Protein AF-0000000066110327 (afdb_homodimer)

pLDDT: mean 83.0, std 15.19, range [38.59, 97.94]

Structure (mmCIF, N/CA/C/O backbone):
data_AF-0000000066110327-model_v1
#
loop_
_entity.id
_entity.type
_entity.pdbx_description
1 polymer 'Ribosome-binding factor A'
#
loop_
_atom_site.group_PDB
_atom_site.id
_atom_site.type_symbol
_atom_site.label_atom_id
_atom_site.label_alt_id
_atom_site.label_comp_id
_atom_site.label_asym_id
_atom_site.label_entity_id
_atom_site.label_seq_id
_atom_site.pdbx_PDB_ins_code
_atom_site.Cartn_x
_atom_site.Cartn_y
_atom_site.Cartn_z
_atom_site.occupancy
_atom_site.B_iso_or_equiv
_atom_site.auth_seq_id
_atom_site.auth_comp_id
_atom_site.auth_asym_id
_atom_site.auth_atom_id
_atom_site.pdbx_PDB_model_num
ATOM 1 N N . MET A 1 1 ? 12.547 8.375 -13.281 1 38.59 1 MET A N 1
ATOM 2 C CA . MET A 1 1 ? 11.352 9.109 -13.68 1 38.59 1 MET A CA 1
ATOM 3 C C . MET A 1 1 ? 10.094 8.445 -13.133 1 38.59 1 MET A C 1
ATOM 5 O O . MET A 1 1 ? 9.141 9.125 -12.75 1 38.59 1 MET A O 1
ATOM 9 N N . GLY A 1 2 ? 10.023 7.047 -13.109 1 44.56 2 GLY A N 1
ATOM 10 C CA . GLY A 1 2 ? 8.891 6.203 -12.773 1 44.56 2 GLY A CA 1
ATOM 11 C C . GLY A 1 2 ? 8.531 6.25 -11.305 1 44.56 2 GLY A C 1
ATOM 12 O O . GLY A 1 2 ? 7.352 6.25 -10.945 1 44.56 2 GLY A O 1
ATOM 13 N N . ASN A 1 3 ? 9.547 6.301 -10.398 1 48.47 3 ASN A N 1
ATOM 14 C CA . ASN A 1 3 ? 9.422 6.309 -8.945 1 48.47 3 ASN A CA 1
ATOM 15 C C . ASN A 1 3 ? 8.805 7.609 -8.445 1 48.47 3 ASN A C 1
ATOM 17 O O . ASN A 1 3 ? 8.07 7.613 -7.453 1 48.47 3 ASN A O 1
ATOM 21 N N . SER A 1 4 ? 9.023 8.625 -9.25 1 57.75 4 SER A N 1
ATOM 22 C CA . SER A 1 4 ? 8.562 9.953 -8.844 1 57.75 4 SER A CA 1
ATOM 23 C C . SER A 1 4 ? 7.047 10.062 -8.945 1 57.75 4 SER A C 1
ATOM 25 O O . SER A 1 4 ? 6.406 10.648 -8.07 1 57.75 4 SER A O 1
ATOM 27 N N . PHE A 1 5 ? 6.562 9.312 -9.922 1 60.16 5 PHE A N 1
ATOM 28 C CA . PHE A 1 5 ? 5.121 9.391 -10.148 1 60.16 5 PHE A CA 1
ATOM 29 C C . PHE A 1 5 ? 4.363 8.695 -9.023 1 60.16 5 PHE A C 1
ATOM 31 O O . PHE A 1 5 ? 3.344 9.195 -8.547 1 60.16 5 PHE A O 1
ATOM 38 N N . ARG A 1 6 ? 4.926 7.625 -8.578 1 64.44 6 ARG A N 1
ATOM 39 C CA . ARG A 1 6 ? 4.312 6.906 -7.461 1 64.44 6 ARG A CA 1
ATOM 40 C C . ARG A 1 6 ? 4.355 7.738 -6.184 1 64.44 6 ARG A C 1
ATOM 42 O O . ARG A 1 6 ? 3.369 7.801 -5.445 1 64.44 6 ARG A O 1
ATOM 49 N N . SER A 1 7 ? 5.535 8.359 -6.098 1 74 7 SER A N 1
ATOM 50 C CA . SER A 1 7 ? 5.699 9.172 -4.895 1 74 7 SER A CA 1
ATOM 51 C C . SER A 1 7 ? 4.715 10.336 -4.875 1 74 7 SER A C 1
ATOM 53 O O . SER A 1 7 ? 4.16 10.664 -3.824 1 74 7 SER A O 1
ATOM 55 N N . ASP A 1 8 ? 4.461 10.812 -6.082 1 79.81 8 ASP A N 1
ATOM 56 C CA . ASP A 1 8 ? 3.557 11.953 -6.164 1 79.81 8 ASP A CA 1
ATOM 57 C C . ASP A 1 8 ? 2.119 11.539 -5.863 1 79.81 8 ASP A C 1
ATOM 59 O O . ASP A 1 8 ? 1.386 12.258 -5.188 1 79.81 8 ASP A O 1
ATOM 63 N N . ARG A 1 9 ? 1.792 10.43 -6.363 1 78.88 9 ARG A N 1
ATOM 64 C CA . ARG A 1 9 ? 0.437 9.945 -6.117 1 78.88 9 ARG A CA 1
ATOM 65 C C . ARG A 1 9 ? 0.224 9.641 -4.641 1 78.88 9 ARG A C 1
ATOM 67 O O . ARG A 1 9 ? -0.819 9.977 -4.074 1 78.88 9 ARG A O 1
ATOM 74 N N . VAL A 1 10 ? 1.158 9.039 -4.047 1 81.94 10 VAL A N 1
ATOM 75 C CA . VAL A 1 10 ? 1.074 8.711 -2.625 1 81.94 10 VAL A CA 1
ATOM 76 C C . VAL A 1 10 ? 1.012 10 -1.802 1 81.94 10 VAL A C 1
ATOM 78 O O . VAL A 1 10 ? 0.234 10.094 -0.849 1 81.94 10 VAL A O 1
ATOM 81 N N . ALA A 1 11 ? 1.819 10.969 -2.258 1 88.88 11 ALA A N 1
ATOM 82 C CA . ALA A 1 11 ? 1.831 12.25 -1.56 1 88.88 11 ALA A CA 1
ATOM 83 C C . ALA A 1 11 ? 0.456 12.914 -1.603 1 88.88 11 ALA A C 1
ATOM 85 O O . ALA A 1 11 ? -0.006 13.461 -0.6 1 88.88 11 ALA A O 1
ATOM 86 N N . VAL A 1 12 ? -0.183 12.914 -2.73 1 88.38 12 VAL A N 1
ATOM 87 C CA . VAL A 1 12 ? -1.508 13.508 -2.891 1 88.38 12 VAL A CA 1
ATOM 88 C C . VAL A 1 12 ? -2.508 12.789 -1.985 1 88.38 12 VAL A C 1
ATOM 90 O O . VAL A 1 12 ? -3.312 13.43 -1.309 1 88.38 12 VAL A O 1
ATOM 93 N N . GLU A 1 13 ? -2.4 11.438 -1.942 1 86 13 GLU A N 1
ATOM 94 C CA . GLU A 1 13 ? -3.291 10.664 -1.085 1 86 13 GLU A CA 1
ATOM 95 C C . GLU A 1 13 ? -3.047 10.969 0.389 1 86 13 GLU A C 1
ATOM 97 O O . GLU A 1 13 ? -3.996 11.148 1.156 1 86 13 GLU A O 1
ATOM 102 N N . ILE A 1 14 ? -1.766 11.062 0.753 1 90.88 14 ILE A N 1
ATOM 103 C CA . ILE A 1 14 ? -1.415 11.367 2.135 1 90.88 14 ILE A CA 1
ATOM 104 C C . ILE A 1 14 ? -1.941 12.758 2.502 1 90.88 14 ILE A C 1
ATOM 106 O O . ILE A 1 14 ? -2.49 12.953 3.59 1 90.88 14 ILE A O 1
ATOM 110 N N . GLN A 1 15 ? -1.753 13.688 1.563 1 95.19 15 GLN A N 1
ATOM 111 C CA . GLN A 1 15 ? -2.244 15.039 1.812 1 95.19 15 GLN A CA 1
ATOM 112 C C . GLN A 1 15 ? -3.756 15.039 2.023 1 95.19 15 GLN A C 1
ATOM 114 O O . GLN A 1 15 ? -4.258 15.688 2.945 1 95.19 15 GLN A O 1
ATOM 119 N N . ARG A 1 16 ? -4.414 14.344 1.247 1 93.88 16 ARG A N 1
ATOM 120 C CA . ARG A 1 16 ? -5.867 14.258 1.373 1 93.88 16 ARG A CA 1
ATOM 121 C C . ARG A 1 16 ? -6.262 13.688 2.732 1 93.88 16 ARG A C 1
ATOM 123 O O . ARG A 1 16 ? -7.102 14.266 3.43 1 93.88 16 ARG A O 1
ATOM 130 N N . GLU A 1 17 ? -5.656 12.578 3.074 1 93.12 17 GLU A N 1
ATOM 131 C CA . GLU A 1 17 ? -5.992 11.914 4.332 1 93.12 17 GLU A CA 1
ATOM 132 C C . GLU A 1 17 ? -5.594 12.773 5.531 1 93.12 17 GLU A C 1
ATOM 134 O O . GLU A 1 17 ? -6.332 12.852 6.516 1 93.12 17 GLU A O 1
ATOM 139 N N . ILE A 1 18 ? -4.43 13.438 5.473 1 96.75 18 ILE A N 1
ATOM 140 C CA . ILE A 1 18 ? -3.984 14.297 6.562 1 96.75 18 ILE A CA 1
ATOM 141 C C . ILE A 1 18 ? -4.977 15.445 6.75 1 96.75 18 ILE A C 1
ATOM 143 O O . ILE A 1 18 ? -5.309 15.805 7.879 1 96.75 18 ILE A O 1
ATOM 147 N N . ASN A 1 19 ? -5.402 16.047 5.637 1 96.69 19 ASN A N 1
ATOM 148 C CA . ASN A 1 19 ? -6.402 17.094 5.723 1 96.69 19 ASN A CA 1
ATOM 149 C C . ASN A 1 19 ? -7.672 16.625 6.422 1 96.69 19 ASN A C 1
ATOM 151 O O . ASN A 1 19 ? -8.219 17.312 7.273 1 96.69 19 ASN A O 1
ATOM 155 N N . ASP A 1 20 ? -8.094 15.547 6.055 1 96.56 20 ASP A N 1
ATOM 156 C CA . ASP A 1 20 ? -9.297 14.969 6.648 1 96.56 20 ASP A CA 1
ATOM 157 C C . ASP A 1 20 ? -9.102 14.703 8.141 1 96.56 20 ASP A C 1
ATOM 159 O O . ASP A 1 20 ? -9.961 15.031 8.953 1 96.56 20 ASP A O 1
ATOM 163 N N . ILE A 1 21 ? -7.988 14.109 8.523 1 96.38 21 ILE A N 1
ATOM 164 C CA . ILE A 1 21 ? -7.676 13.805 9.914 1 96.38 21 ILE A CA 1
ATOM 165 C C . ILE A 1 21 ? -7.605 15.094 10.719 1 96.38 21 ILE A C 1
ATOM 167 O O . ILE A 1 21 ? -8.172 15.18 11.812 1 96.38 21 ILE A O 1
ATOM 171 N N . LEU A 1 22 ? -6.938 16.078 10.188 1 96.75 22 LEU A N 1
ATOM 172 C CA . LEU A 1 22 ? -6.801 17.375 10.859 1 96.75 22 LEU A CA 1
ATOM 173 C C . LEU A 1 22 ? -8.172 17.969 11.172 1 96.75 22 LEU A C 1
ATOM 175 O O . LEU A 1 22 ? -8.391 18.484 12.273 1 96.75 22 LEU A O 1
ATOM 179 N N . ARG A 1 23 ? -9.055 17.844 10.305 1 94.44 23 ARG A N 1
ATOM 180 C CA . ARG A 1 23 ? -10.352 18.484 10.422 1 94.44 23 ARG A CA 1
ATOM 181 C C . ARG A 1 23 ? -11.297 17.672 11.305 1 94.44 23 ARG A C 1
ATOM 183 O O . ARG A 1 23 ? -12.062 18.25 12.086 1 94.44 23 ARG A O 1
ATOM 190 N N . ASN A 1 24 ? -11.117 16.391 11.234 1 95.06 24 ASN A N 1
ATOM 191 C CA . ASN A 1 24 ? -12.195 15.594 11.797 1 95.06 24 ASN A CA 1
ATOM 192 C C . ASN A 1 24 ? -11.727 14.789 13.008 1 95.06 24 ASN A C 1
ATOM 194 O O . ASN A 1 24 ? -12.539 14.305 13.789 1 95.06 24 ASN A O 1
ATOM 198 N N . LYS A 1 25 ? -10.492 14.602 13.125 1 94.81 25 LYS A N 1
ATOM 199 C CA . LYS A 1 25 ? -10.016 13.719 14.188 1 94.81 25 LYS A CA 1
ATOM 200 C C . LYS A 1 25 ? -9.227 14.492 15.234 1 94.81 25 LYS A C 1
ATOM 202 O O . LYS A 1 25 ? -9.211 14.133 16.406 1 94.81 25 LYS A O 1
ATOM 207 N N . VAL A 1 26 ? -8.516 15.516 14.773 1 94.69 26 VAL A N 1
ATOM 208 C CA . VAL A 1 26 ? -7.73 16.297 15.719 1 94.69 26 VAL A CA 1
ATOM 209 C C . VAL A 1 26 ? -8.641 17.266 16.484 1 94.69 26 VAL A C 1
ATOM 211 O O . VAL A 1 26 ? -9.367 18.047 15.867 1 94.69 26 VAL A O 1
ATOM 214 N N . ARG A 1 27 ? -8.594 17.203 17.734 1 91.75 27 ARG A N 1
ATOM 215 C CA . ARG A 1 27 ? -9.461 18.047 18.562 1 91.75 27 ARG A CA 1
ATOM 216 C C . ARG A 1 27 ? -8.672 19.188 19.203 1 91.75 27 ARG A C 1
ATOM 218 O O . ARG A 1 27 ? -9.25 20.016 19.906 1 91.75 27 ARG A O 1
ATOM 225 N N . ASP A 1 28 ? -7.5 19.344 19.062 1 93.81 28 ASP A N 1
ATOM 226 C CA . ASP A 1 28 ? -6.668 20.406 19.609 1 93.81 28 ASP A CA 1
ATOM 227 C C . ASP A 1 28 ? -7.008 21.75 18.984 1 93.81 28 ASP A C 1
ATOM 229 O O . ASP A 1 28 ? -6.863 21.922 17.781 1 93.81 28 ASP A O 1
ATOM 233 N N . PRO A 1 29 ? -7.477 22.719 19.766 1 91.56 29 PRO A N 1
ATOM 234 C CA . PRO A 1 29 ? -7.848 24.031 19.234 1 91.56 29 PRO A CA 1
ATOM 235 C C . PRO A 1 29 ? -6.672 24.75 18.578 1 91.56 29 PRO A C 1
ATOM 237 O O . PRO A 1 29 ? -6.871 25.641 17.75 1 91.56 29 PRO A O 1
ATOM 240 N N . ARG A 1 30 ? -5.426 24.484 18.953 1 89.94 30 ARG A N 1
ATOM 241 C CA . ARG A 1 30 ? -4.238 25.156 18.438 1 89.94 30 ARG A CA 1
ATOM 242 C C . ARG A 1 30 ? -3.996 24.797 16.984 1 89.94 30 ARG A C 1
ATOM 244 O O . ARG A 1 30 ? -3.205 25.453 16.297 1 89.94 30 ARG A O 1
ATOM 251 N N . VAL A 1 31 ? -4.758 23.781 16.484 1 91.94 31 VAL A N 1
ATOM 252 C CA . VAL A 1 31 ? -4.523 23.375 15.109 1 91.94 31 VAL A CA 1
ATOM 253 C C . VAL A 1 31 ? -5.727 23.75 14.25 1 91.94 31 VAL A C 1
ATOM 255 O O . VAL A 1 31 ? -5.793 23.406 13.07 1 91.94 31 VAL A O 1
ATOM 258 N N . GLN A 1 32 ? -6.617 24.453 14.805 1 87.56 32 GLN A N 1
ATOM 259 C CA . GLN A 1 32 ? -7.852 24.781 14.094 1 87.56 32 GLN A CA 1
ATOM 260 C C . GLN A 1 32 ? -7.57 25.656 12.883 1 87.56 32 GLN A C 1
ATOM 262 O O . GLN A 1 32 ? -8.289 25.594 11.883 1 87.56 32 GLN A O 1
ATOM 267 N N . ASP A 1 33 ? -6.59 26.422 12.961 1 88.75 33 ASP A N 1
ATOM 268 C CA . ASP A 1 33 ? -6.32 27.359 11.883 1 88.75 33 ASP A CA 1
ATOM 269 C C . ASP A 1 33 ? -5.156 26.891 11.016 1 88.75 33 ASP A C 1
ATOM 271 O O . ASP A 1 33 ? -4.562 27.688 10.281 1 88.75 33 ASP A O 1
ATOM 275 N N . VAL A 1 34 ? -4.844 25.672 11.188 1 94.81 34 VAL A N 1
ATOM 276 C CA . VAL A 1 34 ? -3.732 25.109 10.422 1 94.81 34 VAL A CA 1
ATOM 277 C C . VAL A 1 34 ? -4.223 24.672 9.047 1 94.81 34 VAL A C 1
ATOM 279 O O . VAL A 1 34 ? -5.277 24.047 8.922 1 94.81 34 VAL A O 1
ATOM 282 N N . ASN A 1 35 ? -3.531 25.094 7.984 1 94.81 35 ASN A N 1
ATOM 283 C CA . ASN A 1 35 ? -3.777 24.656 6.617 1 94.81 35 ASN A CA 1
ATOM 284 C C . ASN A 1 35 ? -2.602 23.844 6.07 1 94.81 35 ASN A C 1
ATOM 286 O O . ASN A 1 35 ? -1.456 24.297 6.125 1 94.81 35 ASN A O 1
ATOM 290 N N . ILE A 1 36 ? -2.91 22.641 5.539 1 96.62 36 ILE A N 1
ATOM 291 C CA . ILE A 1 36 ? -1.855 21.844 4.93 1 96.62 36 ILE A CA 1
ATOM 292 C C . ILE A 1 36 ? -1.604 22.312 3.502 1 96.62 36 ILE A C 1
ATOM 294 O O . ILE A 1 36 ? -2.525 22.359 2.682 1 96.62 36 ILE A O 1
ATOM 298 N N . THR A 1 37 ? -0.413 22.656 3.125 1 95.81 37 THR A N 1
ATOM 299 C CA . THR A 1 37 ? -0.113 23.281 1.841 1 95.81 37 THR A CA 1
ATOM 300 C C . THR A 1 37 ? 0.544 22.281 0.895 1 95.81 37 THR A C 1
ATOM 302 O O . THR A 1 37 ? 0.401 22.391 -0.325 1 95.81 37 THR A O 1
ATOM 305 N N . ASP A 1 38 ? 1.341 21.359 1.503 1 95.69 38 ASP A N 1
ATOM 306 C CA . ASP A 1 38 ? 2.076 20.406 0.668 1 95.69 38 ASP A CA 1
ATOM 307 C C . ASP A 1 38 ? 2.527 19.188 1.479 1 95.69 38 ASP A C 1
ATOM 309 O O . ASP A 1 38 ? 2.623 19.266 2.705 1 95.69 38 ASP A O 1
ATOM 313 N N . VAL A 1 39 ? 2.689 18.094 0.77 1 96.38 39 VAL A N 1
ATOM 314 C CA . VAL A 1 39 ? 3.324 16.906 1.347 1 96.38 39 VAL A CA 1
ATOM 315 C C . VAL A 1 39 ? 4.426 16.406 0.416 1 96.38 39 VAL A C 1
ATOM 317 O O . VAL A 1 39 ? 4.199 16.219 -0.783 1 96.38 39 VAL A O 1
ATOM 320 N N . GLN A 1 40 ? 5.574 16.234 1.024 1 94.75 40 GLN A N 1
ATOM 321 C CA . GLN A 1 40 ? 6.707 15.75 0.249 1 94.75 40 GLN A CA 1
ATOM 322 C C . GLN A 1 40 ? 7.23 14.43 0.817 1 94.75 40 GLN A C 1
ATOM 324 O O . GLN A 1 40 ? 7.457 14.32 2.023 1 94.75 40 GLN A O 1
ATOM 329 N N . LEU A 1 41 ? 7.477 13.516 -0.083 1 90.31 41 LEU A N 1
ATOM 330 C CA . LEU A 1 41 ? 7.961 12.195 0.326 1 90.31 41 LEU A CA 1
ATOM 331 C C . LEU A 1 41 ? 9.398 11.977 -0.137 1 90.31 41 LEU A C 1
ATOM 333 O O . LEU A 1 41 ? 9.789 12.469 -1.197 1 90.31 41 LEU A O 1
ATOM 337 N N . THR A 1 42 ? 10.125 11.25 0.767 1 87.06 42 THR A N 1
ATOM 338 C CA . THR A 1 42 ? 11.422 10.781 0.293 1 87.06 42 THR A CA 1
ATOM 339 C C . THR A 1 42 ? 11.25 9.781 -0.848 1 87.06 42 THR A C 1
ATOM 341 O O . THR A 1 42 ? 10.164 9.227 -1.038 1 87.06 42 THR A O 1
ATOM 344 N N . GLY A 1 43 ? 12.273 9.617 -1.63 1 77.19 43 GLY A N 1
ATOM 345 C CA . GLY A 1 43 ? 12.234 8.742 -2.791 1 77.19 43 GLY A CA 1
ATOM 346 C C . GLY A 1 43 ? 11.852 7.316 -2.447 1 77.19 43 GLY A C 1
ATOM 347 O O . GLY A 1 43 ? 11.234 6.621 -3.26 1 77.19 43 GLY A O 1
ATOM 348 N N . ASP A 1 44 ? 12.242 6.945 -1.285 1 70.88 44 ASP A N 1
ATOM 349 C CA . ASP A 1 44 ? 11.922 5.594 -0.835 1 70.88 44 ASP A CA 1
ATOM 350 C C . ASP A 1 44 ? 10.586 5.559 -0.103 1 70.88 44 ASP A C 1
ATOM 352 O O . ASP A 1 44 ? 10.188 4.52 0.431 1 70.88 44 ASP A O 1
ATOM 356 N N . LEU A 1 45 ? 9.867 6.688 0.028 1 79.81 45 LEU A N 1
ATOM 357 C CA . LEU A 1 45 ? 8.539 6.863 0.609 1 79.81 45 LEU A CA 1
ATOM 358 C C . LEU A 1 45 ? 8.57 6.641 2.117 1 79.81 45 LEU A C 1
ATOM 360 O O . LEU A 1 45 ? 7.527 6.457 2.746 1 79.81 45 LEU A O 1
ATOM 364 N N . SER A 1 46 ? 9.812 6.676 2.688 1 80.25 46 SER A N 1
ATOM 365 C CA . SER A 1 46 ? 9.953 6.332 4.098 1 80.25 46 SER A CA 1
ATOM 366 C C . SER A 1 46 ? 9.648 7.535 4.988 1 80.25 46 SER A C 1
ATOM 368 O O . SER A 1 46 ? 9.312 7.371 6.164 1 80.25 46 SER A O 1
ATOM 370 N N . GLN A 1 47 ? 9.781 8.688 4.484 1 89.56 47 GLN A N 1
ATOM 371 C CA . GLN A 1 47 ? 9.555 9.914 5.242 1 89.56 47 GLN A CA 1
ATOM 372 C C . GLN A 1 47 ? 8.664 10.883 4.469 1 89.56 47 GLN A C 1
ATOM 374 O O . GLN A 1 47 ? 8.797 11.016 3.25 1 89.56 47 GLN A O 1
ATOM 379 N N . ALA A 1 48 ? 7.754 11.469 5.215 1 94.12 48 ALA A N 1
ATOM 380 C CA . ALA A 1 48 ? 6.879 12.492 4.652 1 94.12 48 ALA A CA 1
ATOM 381 C C . ALA A 1 48 ? 6.992 13.797 5.441 1 94.12 48 ALA A C 1
ATOM 383 O O . ALA A 1 48 ? 6.848 13.805 6.668 1 94.12 48 ALA A O 1
ATOM 384 N N . THR A 1 49 ? 7.367 14.836 4.711 1 97.19 49 THR A N 1
ATOM 385 C CA . THR A 1 49 ? 7.273 16.172 5.281 1 97.19 49 THR A CA 1
ATOM 386 C C . THR A 1 49 ? 5.949 16.828 4.91 1 97.19 49 THR A C 1
ATOM 388 O O . THR A 1 49 ? 5.633 16.984 3.727 1 97.19 49 THR A O 1
ATOM 391 N N . VAL A 1 50 ? 5.234 17.172 5.949 1 97.94 50 VAL A N 1
ATOM 392 C CA . VAL A 1 50 ? 3.943 17.828 5.777 1 97.94 50 VAL A CA 1
ATOM 393 C C . VAL A 1 50 ? 4.082 19.328 6.035 1 97.94 50 VAL A C 1
ATOM 395 O O . VAL A 1 50 ? 4.277 19.75 7.18 1 97.94 50 VAL A O 1
ATOM 398 N N . TYR A 1 51 ? 3.924 20.078 4.945 1 97.44 51 TYR A N 1
ATOM 399 C CA . TYR A 1 51 ? 4.012 21.531 5.066 1 97.44 51 TYR A CA 1
ATOM 400 C C . TYR A 1 51 ? 2.654 22.141 5.398 1 97.44 51 TYR A C 1
ATOM 402 O O . TYR A 1 51 ? 1.633 21.734 4.844 1 97.44 51 TYR A O 1
ATOM 410 N N . TYR A 1 52 ? 2.768 23.062 6.367 1 96.94 52 TYR A N 1
ATOM 411 C CA . TYR A 1 52 ? 1.527 23.703 6.781 1 96.94 52 TYR A CA 1
ATOM 412 C C . TYR A 1 52 ? 1.71 25.219 6.895 1 96.94 52 TYR A C 1
ATOM 414 O O . TYR A 1 52 ? 2.838 25.703 6.984 1 96.94 52 TYR A O 1
ATOM 422 N N . SER A 1 53 ? 0.569 25.938 6.844 1 94.25 53 SER A N 1
ATOM 423 C CA . SER A 1 53 ? 0.519 27.375 7.09 1 94.25 53 SER A CA 1
ATOM 424 C C . SER A 1 53 ? -0.566 27.719 8.102 1 94.25 53 SER A C 1
ATOM 426 O O . SER A 1 53 ? -1.419 26.891 8.414 1 94.25 53 SER A O 1
ATOM 428 N N . LEU A 1 54 ? -0.343 28.938 8.68 1 90.75 54 LEU A N 1
ATOM 429 C CA . LEU A 1 54 ? -1.33 29.469 9.609 1 90.75 54 LEU A CA 1
ATOM 430 C C . LEU A 1 54 ? -1.895 30.781 9.117 1 90.75 54 LEU A C 1
ATOM 432 O O . LEU A 1 54 ? -1.211 31.531 8.406 1 90.75 54 LEU A O 1
ATOM 436 N N . LEU A 1 55 ? -3.156 30.938 9.477 1 81.88 55 LEU A N 1
ATOM 437 C CA . LEU A 1 55 ? -3.734 32.25 9.188 1 81.88 55 LEU A CA 1
ATOM 438 C C . LEU A 1 55 ? -3.047 33.344 10.008 1 81.88 55 LEU A C 1
ATOM 440 O O . LEU A 1 55 ? -2.801 34.438 9.5 1 81.88 55 LEU A O 1
ATOM 444 N N . SER A 1 56 ? -2.764 32.938 11.234 1 82.06 56 SER A N 1
ATOM 445 C CA . SER A 1 56 ? -2.119 33.875 12.164 1 82.06 56 SER A CA 1
ATOM 446 C C . SER A 1 56 ? -0.617 33.938 11.914 1 82.06 56 SER A C 1
ATOM 448 O O . SER A 1 56 ? 0.022 32.938 11.625 1 82.06 56 SER A O 1
ATOM 450 N N . ASN A 1 57 ? -0.033 35.156 11.969 1 79.88 57 ASN A N 1
ATOM 451 C CA . ASN A 1 57 ? 1.407 35.344 11.82 1 79.88 57 ASN A CA 1
ATOM 452 C C . ASN A 1 57 ? 2.09 35.5 13.172 1 79.88 57 ASN A C 1
ATOM 454 O O . ASN A 1 57 ? 3.289 35.781 13.234 1 79.88 57 ASN A O 1
ATOM 458 N N . LEU A 1 58 ? 1.339 35.406 14.219 1 85.88 58 LEU A N 1
ATOM 459 C CA . LEU A 1 58 ? 1.928 35.531 15.547 1 85.88 58 LEU A CA 1
ATOM 460 C C . LEU A 1 58 ? 2.842 34.344 15.852 1 85.88 58 LEU A C 1
ATOM 462 O O . LEU A 1 58 ? 2.49 33.188 15.57 1 85.88 58 LEU A O 1
ATOM 466 N N . ALA A 1 59 ? 4 34.688 16.344 1 88.44 59 ALA A N 1
ATOM 467 C CA . ALA A 1 59 ? 4.977 33.656 16.703 1 88.44 59 ALA A CA 1
ATOM 468 C C . ALA A 1 59 ? 4.395 32.688 17.703 1 88.44 59 ALA A C 1
ATOM 470 O O . ALA A 1 59 ? 4.656 31.469 17.625 1 88.44 59 ALA A O 1
ATOM 471 N N . SER A 1 60 ? 3.65 33.219 18.625 1 91.81 60 SER A N 1
ATOM 472 C CA . SER A 1 60 ? 3.057 32.375 19.656 1 91.81 60 SER A CA 1
ATOM 473 C C . SER A 1 60 ? 2.111 31.328 19.047 1 91.81 60 SER A C 1
ATOM 475 O O . SER A 1 60 ? 2.105 30.172 19.453 1 91.81 60 SER A O 1
ATOM 477 N N . ASP A 1 61 ? 1.333 31.75 18.062 1 91 61 ASP A N 1
ATOM 478 C CA . ASP A 1 61 ? 0.4 30.859 17.406 1 91 61 ASP A CA 1
ATOM 479 C C . ASP A 1 61 ? 1.145 29.781 16.609 1 91 61 ASP A C 1
ATOM 481 O O . ASP A 1 61 ? 0.732 28.609 16.594 1 91 61 ASP A O 1
ATOM 485 N N . ASN A 1 62 ? 2.184 30.203 15.984 1 90.38 62 ASN A N 1
ATOM 486 C CA . ASN A 1 62 ? 3.006 29.266 15.242 1 90.38 62 ASN A CA 1
ATOM 487 C C . ASN A 1 62 ? 3.592 28.188 16.156 1 90.38 62 ASN A C 1
ATOM 489 O O . ASN A 1 62 ? 3.605 27.016 15.797 1 90.38 62 ASN A O 1
ATOM 493 N N . GLU A 1 63 ? 4.176 28.688 17.219 1 94.06 63 GLU A N 1
ATOM 494 C CA . GLU A 1 63 ? 4.762 27.734 18.156 1 94.06 63 GLU A CA 1
ATOM 495 C C . GLU A 1 63 ? 3.707 26.781 18.703 1 94.06 63 GLU A C 1
ATOM 497 O O . GLU A 1 63 ? 3.967 25.578 18.844 1 94.06 63 GLU A O 1
ATOM 502 N N . LYS A 1 64 ? 2.57 27.312 19.016 1 94.69 64 LYS A N 1
ATOM 503 C CA . LYS A 1 64 ? 1.486 26.469 19.531 1 94.69 64 LYS A CA 1
ATOM 504 C C . LYS A 1 64 ? 1.055 25.438 18.5 1 94.69 64 LYS A C 1
ATOM 506 O O . LYS A 1 64 ? 0.857 24.266 18.828 1 94.69 64 LYS A O 1
ATOM 511 N N . ALA A 1 65 ? 0.881 25.859 17.281 1 94.81 65 ALA A N 1
ATOM 512 C CA . ALA A 1 65 ? 0.483 24.953 16.203 1 94.81 65 ALA A CA 1
ATOM 513 C C . ALA A 1 65 ? 1.526 23.859 15.992 1 94.81 65 ALA A C 1
ATOM 515 O O . ALA A 1 65 ? 1.183 22.672 15.852 1 94.81 65 ALA A O 1
ATOM 516 N N . ALA A 1 66 ? 2.785 24.266 15.992 1 95.06 66 ALA A N 1
ATOM 517 C CA . ALA A 1 66 ? 3.877 23.312 15.82 1 95.06 66 ALA A CA 1
ATOM 518 C C . ALA A 1 66 ? 3.85 22.25 16.906 1 95.06 66 ALA A C 1
ATOM 520 O O . ALA A 1 66 ? 4 21.047 16.625 1 95.06 66 ALA A O 1
ATOM 521 N N . THR A 1 67 ? 3.729 22.734 18.125 1 95.75 67 THR A N 1
ATOM 522 C CA . THR A 1 67 ? 3.67 21.844 19.266 1 95.75 67 THR A CA 1
ATOM 523 C C . THR A 1 67 ? 2.479 20.891 19.156 1 95.75 67 THR A C 1
ATOM 525 O O . THR A 1 67 ? 2.611 19.688 19.375 1 95.75 67 THR A O 1
ATOM 528 N N . ALA A 1 68 ? 1.354 21.375 18.812 1 96.06 68 ALA A N 1
ATOM 529 C CA . ALA A 1 68 ? 0.138 20.562 18.688 1 96.06 68 ALA A CA 1
ATOM 530 C C . ALA A 1 68 ? 0.274 19.531 17.578 1 96.06 68 ALA A C 1
ATOM 532 O O . ALA A 1 68 ? -0.134 18.375 17.75 1 96.06 68 ALA A O 1
ATOM 533 N N . LEU A 1 69 ? 0.79 19.938 16.469 1 96.81 69 LEU A N 1
ATOM 534 C CA . LEU A 1 69 ? 0.976 19.031 15.352 1 96.81 69 LEU A CA 1
ATOM 535 C C . LEU A 1 69 ? 1.954 17.922 15.719 1 96.81 69 LEU A C 1
ATOM 537 O O . LEU A 1 69 ? 1.731 16.75 15.375 1 96.81 69 LEU A O 1
ATOM 541 N N . LYS A 1 70 ? 3.006 18.328 16.359 1 95.19 70 LYS A N 1
ATOM 542 C CA . LYS A 1 70 ? 3.977 17.328 16.812 1 95.19 70 LYS A CA 1
ATOM 543 C C . LYS A 1 70 ? 3.332 16.312 17.75 1 95.19 70 LYS A C 1
ATOM 545 O O . LYS A 1 70 ? 3.568 15.109 17.625 1 95.19 70 LYS A O 1
ATOM 550 N N . LYS A 1 71 ? 2.545 16.781 18.609 1 94.75 71 LYS A N 1
ATOM 551 C CA . LYS A 1 71 ? 1.862 15.906 19.562 1 94.75 71 LYS A CA 1
ATOM 552 C C . LYS A 1 71 ? 0.876 14.984 18.844 1 94.75 71 LYS A C 1
ATOM 554 O O . LYS A 1 71 ? 0.667 13.844 19.266 1 94.75 71 LYS A O 1
ATOM 559 N N . ALA A 1 72 ? 0.33 15.469 17.781 1 96.06 72 ALA A N 1
ATOM 560 C CA . ALA A 1 72 ? -0.707 14.734 17.062 1 96.06 72 ALA A CA 1
ATOM 561 C C . ALA A 1 72 ? -0.094 13.766 16.062 1 96.06 72 ALA A C 1
ATOM 563 O O . ALA A 1 72 ? -0.813 13.023 15.383 1 96.06 72 ALA A O 1
ATOM 564 N N . THR A 1 73 ? 1.179 13.75 15.875 1 94.88 73 THR A N 1
ATOM 565 C CA . THR A 1 73 ? 1.861 12.938 14.875 1 94.88 73 THR A CA 1
ATOM 566 C C . THR A 1 73 ? 1.435 11.477 14.984 1 94.88 73 THR A C 1
ATOM 568 O O . THR A 1 73 ? 1.184 10.82 13.969 1 94.88 73 THR A O 1
ATOM 571 N N . GLY A 1 74 ? 1.397 10.977 16.203 1 92.19 74 GLY A N 1
ATOM 572 C CA . GLY A 1 74 ? 0.965 9.602 16.422 1 92.19 74 GLY A CA 1
ATOM 573 C C . GLY A 1 74 ? -0.43 9.328 15.891 1 92.19 74 GLY A C 1
ATOM 574 O O . GLY A 1 74 ? -0.664 8.305 15.242 1 92.19 74 GLY A O 1
ATOM 575 N N . LEU A 1 75 ? -1.357 10.234 16.219 1 94.5 75 LEU A N 1
ATOM 576 C CA . LEU A 1 75 ? -2.725 10.109 15.719 1 94.5 75 LEU A CA 1
ATOM 577 C C . LEU A 1 75 ? -2.754 10.102 14.195 1 94.5 75 LEU A C 1
ATOM 579 O O . LEU A 1 75 ? -3.453 9.289 13.594 1 94.5 75 LEU A O 1
ATOM 583 N N . PHE A 1 76 ? -2.047 10.938 13.539 1 95.38 76 PHE A N 1
ATOM 584 C CA . PHE A 1 76 ? -1.973 10.984 12.086 1 95.38 76 PHE A CA 1
ATOM 585 C C . PHE A 1 76 ? -1.489 9.656 11.523 1 95.38 76 PHE A C 1
ATOM 587 O O . PHE A 1 76 ? -2.092 9.109 10.602 1 95.38 76 PHE A O 1
ATOM 594 N N . LYS A 1 77 ? -0.416 9.133 12.164 1 89.81 77 LYS A N 1
ATOM 595 C CA . LYS A 1 77 ? 0.156 7.875 11.703 1 89.81 77 LYS A CA 1
ATOM 596 C C . LYS A 1 77 ? -0.841 6.73 11.852 1 89.81 77 LYS A C 1
ATOM 598 O O . LYS A 1 77 ? -1.04 5.945 10.922 1 89.81 77 LYS A O 1
ATOM 603 N N . SER A 1 78 ? -1.42 6.715 12.984 1 88 78 SER A N 1
ATOM 604 C CA . SER A 1 78 ? -2.371 5.641 13.258 1 88 78 SER A CA 1
ATOM 605 C C . SER A 1 78 ? -3.568 5.711 12.312 1 88 78 SER A C 1
ATOM 607 O O . SER A 1 78 ? -3.996 4.691 11.766 1 88 78 SER A O 1
ATOM 609 N N . GLU A 1 79 ? -4.141 6.871 12.078 1 89.81 79 GLU A N 1
ATOM 610 C CA . GLU A 1 79 ? -5.281 7.059 11.188 1 89.81 79 GLU A CA 1
ATOM 611 C C . GLU A 1 79 ? -4.898 6.785 9.734 1 89.81 79 GLU A C 1
ATOM 613 O O . GLU A 1 79 ? -5.672 6.18 8.984 1 89.81 79 GLU A O 1
ATOM 618 N N . LEU A 1 80 ? -3.705 7.195 9.289 1 88.44 80 LEU A N 1
ATOM 619 C CA . LEU A 1 80 ? -3.227 6.926 7.941 1 88.44 80 LEU A CA 1
ATOM 620 C C . LEU A 1 80 ? -3.107 5.426 7.695 1 88.44 80 LEU A C 1
ATOM 622 O O . LEU A 1 80 ? -3.457 4.938 6.617 1 88.44 80 LEU A O 1
ATOM 626 N N . ALA A 1 81 ? -2.543 4.789 8.688 1 78.69 81 ALA A N 1
ATOM 627 C CA . ALA A 1 81 ? -2.363 3.344 8.578 1 78.69 81 ALA A CA 1
ATOM 628 C C . ALA A 1 81 ? -3.689 2.645 8.297 1 78.69 81 ALA A C 1
ATOM 630 O O . ALA A 1 81 ? -3.736 1.682 7.527 1 78.69 81 ALA A O 1
ATOM 631 N N . LYS A 1 82 ? -4.723 3.195 8.914 1 74.75 82 LYS A N 1
ATOM 632 C CA . LYS A 1 82 ? -6.047 2.607 8.742 1 74.75 82 LYS A CA 1
ATOM 633 C C . LYS A 1 82 ? -6.609 2.918 7.363 1 74.75 82 LYS A C 1
ATOM 635 O O . LYS A 1 82 ? -7.371 2.125 6.805 1 74.75 82 LYS A O 1
ATOM 640 N N . ARG A 1 83 ? -6.289 4.047 6.887 1 76.62 83 ARG A N 1
ATOM 641 C CA . ARG A 1 83 ? -6.957 4.578 5.703 1 76.62 83 ARG A CA 1
ATOM 642 C C . ARG A 1 83 ? -6.207 4.191 4.43 1 76.62 83 ARG A C 1
ATOM 644 O O . ARG A 1 83 ? -6.809 4.059 3.363 1 76.62 83 ARG A O 1
ATOM 651 N N . MET A 1 84 ? -4.891 4.25 4.512 1 68.5 84 MET A N 1
ATOM 652 C CA . MET A 1 84 ? -4.109 4.043 3.295 1 68.5 84 MET A CA 1
ATOM 653 C C . MET A 1 84 ? -3.793 2.566 3.094 1 68.5 84 MET A C 1
ATOM 655 O O . MET A 1 84 ? -3.465 1.861 4.051 1 68.5 84 MET A O 1
ATOM 659 N N . THR A 1 85 ? -4.238 1.982 2.1 1 54.97 85 THR A N 1
ATOM 660 C CA . THR A 1 85 ? -4.051 0.587 1.718 1 54.97 85 THR A CA 1
ATOM 661 C C . THR A 1 85 ? -2.568 0.224 1.713 1 54.97 85 THR A C 1
ATOM 663 O O . THR A 1 85 ? -1.775 0.841 0.999 1 54.97 85 THR A O 1
ATOM 666 N N . ILE A 1 86 ? -1.969 0.004 2.959 1 54 86 ILE A N 1
ATOM 667 C CA . ILE A 1 86 ? -0.629 -0.571 2.988 1 54 86 ILE A CA 1
ATOM 668 C C . ILE A 1 86 ? -0.664 -1.99 2.426 1 54 86 ILE A C 1
ATOM 670 O O . ILE A 1 86 ? -1.436 -2.832 2.895 1 54 86 ILE A O 1
ATOM 674 N N . PHE A 1 87 ? -0.256 -2.051 1.243 1 54.19 87 PHE A N 1
ATOM 675 C CA . PHE A 1 87 ? -0.223 -3.443 0.811 1 54.19 87 PHE A CA 1
ATOM 676 C C . PHE A 1 87 ? 0.985 -4.164 1.396 1 54.19 87 PHE A C 1
ATOM 678 O O . PHE A 1 87 ? 2.127 -3.76 1.167 1 54.19 87 PHE A O 1
ATOM 685 N N . LYS A 1 88 ? 0.893 -4.57 2.74 1 65.12 88 LYS A N 1
ATOM 686 C CA . LYS A 1 88 ? 1.892 -5.555 3.143 1 65.12 88 LYS A CA 1
ATOM 687 C C . LYS A 1 88 ? 1.854 -6.781 2.232 1 65.12 88 LYS A C 1
ATOM 689 O O . LYS A 1 88 ? 0.778 -7.273 1.891 1 65.12 88 LYS A O 1
ATOM 694 N N . ILE A 1 89 ? 3.014 -6.996 1.68 1 76.56 89 ILE A N 1
ATOM 695 C CA . ILE A 1 89 ? 3.076 -8.203 0.858 1 76.56 89 ILE A CA 1
ATOM 696 C C . ILE A 1 89 ? 2.621 -9.406 1.676 1 76.56 89 ILE A C 1
ATOM 698 O O . ILE A 1 89 ? 3.191 -9.703 2.729 1 76.56 89 ILE A O 1
ATOM 702 N N . PRO A 1 90 ? 1.605 -10.031 1.316 1 83.5 90 PRO A N 1
ATOM 703 C CA . PRO A 1 90 ? 1.149 -11.195 2.08 1 83.5 90 PRO A CA 1
ATOM 704 C C . PRO A 1 90 ? 2.113 -12.375 1.988 1 83.5 90 PRO A C 1
ATOM 706 O O . PRO A 1 90 ? 2.943 -12.43 1.077 1 83.5 90 PRO A O 1
ATOM 709 N N . ASP A 1 91 ? 2.07 -13.258 3.051 1 89.75 91 ASP A N 1
ATOM 710 C CA . ASP A 1 91 ? 2.709 -14.555 2.898 1 89.75 91 ASP A CA 1
ATOM 711 C C . ASP A 1 91 ? 2.039 -15.375 1.796 1 89.75 91 ASP A C 1
ATOM 713 O O . ASP A 1 91 ? 0.81 -15.445 1.732 1 89.75 91 ASP A O 1
ATOM 717 N N . LEU A 1 92 ? 2.893 -15.914 0.927 1 95.5 92 LEU A N 1
ATOM 718 C CA . LEU A 1 92 ? 2.348 -16.594 -0.239 1 95.5 92 LEU A CA 1
ATOM 719 C C . LEU A 1 92 ? 2.32 -18.109 -0.02 1 95.5 92 LEU A C 1
ATOM 721 O O . LEU A 1 92 ? 3.303 -18.688 0.447 1 95.5 92 LEU A O 1
ATOM 725 N N . THR A 1 93 ? 1.214 -18.719 -0.236 1 96.75 93 THR A N 1
ATOM 726 C CA . THR A 1 93 ? 1.075 -20.172 -0.304 1 96.75 93 THR A CA 1
ATOM 727 C C . THR A 1 93 ? 0.502 -20.594 -1.653 1 96.75 93 THR A C 1
ATOM 729 O O . THR A 1 93 ? -0.454 -19.984 -2.145 1 96.75 93 THR A O 1
ATOM 732 N N . PHE A 1 94 ? 1.15 -21.594 -2.201 1 97.12 94 PHE A N 1
ATOM 733 C CA . PHE A 1 94 ? 0.652 -22.141 -3.463 1 97.12 94 PHE A CA 1
ATOM 734 C C . PHE A 1 94 ? -0.151 -23.406 -3.229 1 97.12 94 PHE A C 1
ATOM 736 O O . PHE A 1 94 ? 0.276 -24.297 -2.48 1 97.12 94 PHE A O 1
ATOM 743 N N . ALA A 1 95 ? -1.342 -23.453 -3.846 1 96.25 95 ALA A N 1
ATOM 744 C CA . ALA A 1 95 ? -2.201 -24.625 -3.729 1 96.25 95 ALA A CA 1
ATOM 745 C C . ALA A 1 95 ? -2.752 -25.031 -5.09 1 96.25 95 ALA A C 1
ATOM 747 O O . ALA A 1 95 ? -3.119 -24.188 -5.906 1 96.25 95 ALA A O 1
ATOM 748 N N . LYS A 1 96 ? -2.828 -26.359 -5.273 1 93.38 96 LYS A N 1
ATOM 749 C CA . LYS A 1 96 ? -3.424 -26.891 -6.504 1 93.38 96 LYS A CA 1
ATOM 750 C C . LYS A 1 96 ? -4.926 -26.609 -6.543 1 93.38 96 LYS A C 1
ATOM 752 O O . LYS A 1 96 ? -5.617 -26.781 -5.539 1 93.38 96 LYS A O 1
ATOM 757 N N . ASP A 1 97 ? -5.316 -26.172 -7.73 1 92.69 97 ASP A N 1
ATOM 758 C CA . ASP A 1 97 ? -6.746 -25.953 -7.941 1 92.69 97 ASP A CA 1
ATOM 759 C C . ASP A 1 97 ? -7.449 -27.266 -8.289 1 92.69 97 ASP A C 1
ATOM 761 O O . ASP A 1 97 ? -7.297 -27.781 -9.398 1 92.69 97 ASP A O 1
ATOM 765 N N . GLU A 1 98 ? -8.219 -27.781 -7.492 1 82.38 98 GLU A N 1
ATOM 766 C CA . GLU A 1 98 ? -8.867 -29.062 -7.684 1 82.38 98 GLU A CA 1
ATOM 767 C C . GLU A 1 98 ? -10.07 -28.953 -8.617 1 82.38 98 GLU A C 1
ATOM 769 O O . GLU A 1 98 ? -10.547 -29.953 -9.156 1 82.38 98 GLU A O 1
ATOM 774 N N . SER A 1 99 ? -10.562 -27.766 -8.758 1 76 99 SER A N 1
ATOM 775 C CA . SER A 1 99 ? -11.758 -27.578 -9.57 1 76 99 SER A CA 1
ATOM 776 C C . SER A 1 99 ? -11.453 -27.734 -11.055 1 76 99 SER A C 1
ATOM 778 O O . SER A 1 99 ? -12.328 -28.109 -11.844 1 76 99 SER A O 1
ATOM 780 N N . VAL A 1 100 ? -10.305 -27.406 -11.477 1 65.75 100 VAL A N 1
ATOM 781 C CA . VAL A 1 100 ? -9.906 -27.5 -12.875 1 65.75 100 VAL A CA 1
ATOM 782 C C . VAL A 1 100 ? -9.727 -28.953 -13.281 1 65.75 100 VAL A C 1
ATOM 784 O O . VAL A 1 100 ? -10.023 -29.328 -14.414 1 65.75 100 VAL A O 1
ATOM 787 N N . GLU A 1 101 ? -9.117 -29.656 -12.375 1 64.56 101 GLU A N 1
ATOM 788 C CA . GLU A 1 101 ? -8.898 -31.062 -12.664 1 64.56 101 GLU A CA 1
ATOM 789 C C . GLU A 1 101 ? -10.219 -31.781 -12.898 1 64.56 101 GLU A C 1
ATOM 791 O O . GLU A 1 101 ? -10.297 -32.688 -13.75 1 64.56 101 GLU A O 1
ATOM 796 N N . TYR A 1 102 ? -11.172 -31.312 -12.258 1 60.22 102 TYR A N 1
ATOM 797 C CA . TYR A 1 102 ? -12.469 -31.969 -12.406 1 60.22 102 TYR A CA 1
ATOM 798 C C . TYR A 1 102 ? -13.031 -31.734 -13.805 1 60.22 102 TYR A C 1
ATOM 800 O O . TYR A 1 102 ? -13.625 -32.625 -14.398 1 60.22 102 TYR A O 1
ATOM 808 N N . GLY A 1 103 ? -12.688 -30.609 -14.281 1 57.06 103 GLY A N 1
ATOM 809 C CA . GLY A 1 103 ? -13.195 -30.344 -15.617 1 57.06 103 GLY A CA 1
ATOM 810 C C . GLY A 1 103 ? -12.531 -31.172 -16.688 1 57.06 103 GLY A C 1
ATOM 811 O O . GLY A 1 103 ? -13.195 -31.656 -17.609 1 57.06 103 GLY A O 1
ATOM 812 N N . SER A 1 104 ? -11.258 -31.234 -16.531 1 58.12 104 SER A N 1
ATOM 813 C CA . SER A 1 104 ? -10.562 -32.031 -17.516 1 58.12 104 SER A CA 1
ATOM 814 C C . SER A 1 104 ? -10.992 -33.5 -17.438 1 58.12 104 SER A C 1
ATOM 816 O O . SER A 1 104 ? -11.078 -34.188 -18.453 1 58.12 104 SER A O 1
ATOM 818 N N . LYS A 1 105 ? -11.25 -34 -16.188 1 59.06 105 LYS A N 1
ATOM 819 C CA . LYS A 1 105 ? -11.703 -35.375 -16.016 1 59.06 105 LYS A CA 1
ATOM 820 C C . LYS A 1 105 ? -13.086 -35.594 -16.625 1 59.06 105 LYS A C 1
ATOM 822 O O . LYS A 1 105 ? -13.359 -36.625 -17.219 1 59.06 105 LYS A O 1
ATOM 827 N N . ILE A 1 106 ? -13.797 -34.594 -16.422 1 57.34 106 ILE A N 1
ATOM 828 C CA . ILE A 1 106 ? -15.141 -34.688 -16.969 1 57.34 106 ILE A CA 1
ATOM 829 C C . ILE A 1 106 ? -15.07 -34.75 -18.5 1 57.34 106 ILE A C 1
ATOM 831 O O . ILE A 1 106 ? -15.758 -35.531 -19.141 1 57.34 106 ILE A O 1
ATOM 835 N N . ASP A 1 107 ? -14.227 -33.875 -18.984 1 55.41 107 ASP A N 1
ATOM 836 C CA . ASP A 1 107 ? -14.07 -33.875 -20.422 1 55.41 107 ASP A CA 1
ATOM 837 C C . ASP A 1 107 ? -13.562 -35.219 -20.938 1 55.41 107 ASP A C 1
ATOM 839 O O . ASP A 1 107 ? -13.977 -35.688 -22 1 55.41 107 ASP A O 1
ATOM 843 N N . GLU A 1 108 ? -12.695 -35.688 -20.203 1 57.62 108 GLU A N 1
ATOM 844 C CA . GLU A 1 108 ? -12.164 -37 -20.578 1 57.62 108 GLU A CA 1
ATOM 845 C C . GLU A 1 108 ? -13.242 -38.062 -20.5 1 57.62 108 GLU A C 1
ATOM 847 O O . GLU A 1 108 ? -13.305 -38.969 -21.344 1 57.62 108 GLU A O 1
ATOM 852 N N . ILE A 1 109 ? -13.977 -37.938 -19.484 1 58.22 109 ILE A N 1
ATOM 853 C CA . ILE A 1 109 ? -15.055 -38.906 -19.344 1 58.22 109 ILE A CA 1
ATOM 854 C C . ILE A 1 109 ? -16.094 -38.688 -20.438 1 58.22 109 ILE A C 1
ATOM 856 O O . ILE A 1 109 ? -16.609 -39.656 -21.016 1 58.22 109 ILE A O 1
ATOM 860 N N . LEU A 1 110 ? -16.266 -37.469 -20.688 1 59.44 110 LEU A N 1
ATOM 861 C CA . LEU A 1 110 ? -17.281 -37.188 -21.703 1 59.44 110 LEU A CA 1
ATOM 862 C C . LEU A 1 110 ? -16.781 -37.562 -23.094 1 59.44 110 LEU A C 1
ATOM 864 O O . LEU A 1 110 ? -17.562 -37.969 -23.953 1 59.44 110 LEU A O 1
ATOM 868 N N . THR A 1 111 ? -15.609 -37.344 -23.328 1 58.81 111 THR A N 1
ATOM 869 C CA . THR A 1 111 ? -15.055 -37.719 -24.625 1 58.81 111 THR A CA 1
ATOM 870 C C . THR A 1 111 ? -15.008 -39.219 -24.781 1 58.81 111 THR A C 1
ATOM 872 O O . THR A 1 111 ? -15.164 -39.75 -25.891 1 58.81 111 THR A O 1
ATOM 875 N N . TRP A 1 112 ? -14.797 -39.875 -23.75 1 59.38 112 TRP A N 1
ATOM 876 C CA . TRP A 1 112 ? -14.789 -41.344 -23.844 1 59.38 112 TRP A CA 1
ATOM 877 C C . TRP A 1 112 ? -16.203 -41.875 -23.938 1 59.38 112 TRP A C 1
ATOM 879 O O . TRP A 1 112 ? -16.438 -42.938 -24.531 1 59.38 112 TRP A O 1
ATOM 889 N N . ALA A 1 113 ? -17.125 -40.969 -23.578 1 52.5 113 ALA A N 1
ATOM 890 C CA . ALA A 1 113 ? -18.469 -41.531 -23.781 1 52.5 113 ALA A CA 1
ATOM 891 C C . ALA A 1 113 ? -18.969 -41.25 -25.203 1 52.5 113 ALA A C 1
ATOM 893 O O . ALA A 1 113 ? -18.609 -40.25 -25.812 1 52.5 113 ALA A O 1
ATOM 894 N N . MET B 1 1 ? -18.469 -5.457 4.449 1 39.16 1 MET B N 1
ATOM 895 C CA . MET B 1 1 ? -18.656 -5.398 3.004 1 39.16 1 MET B CA 1
ATOM 896 C C . MET B 1 1 ? -17.516 -4.648 2.332 1 39.16 1 MET B C 1
ATOM 898 O O . MET B 1 1 ? -17.109 -4.996 1.222 1 39.16 1 MET B O 1
ATOM 902 N N . GLY B 1 2 ? -16.984 -3.525 2.957 1 44.75 2 GLY B N 1
ATOM 903 C CA . GLY B 1 2 ? -16 -2.582 2.451 1 44.75 2 GLY B CA 1
ATOM 904 C C . GLY B 1 2 ? -14.617 -3.184 2.32 1 44.75 2 GLY B C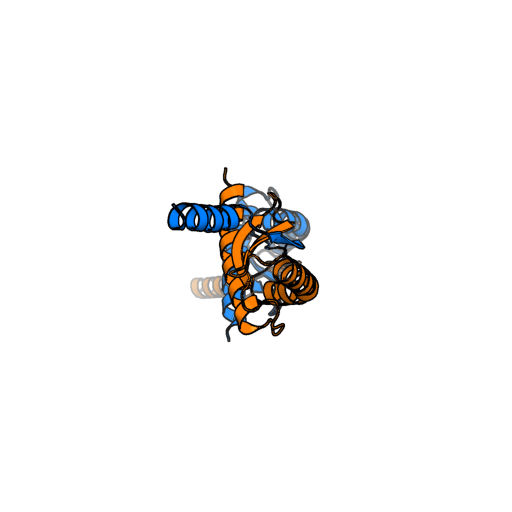 1
ATOM 905 O O . GLY B 1 2 ? -13.906 -2.908 1.351 1 44.75 2 GLY B O 1
ATOM 906 N N . ASN B 1 3 ? -14.195 -4.023 3.293 1 48.59 3 ASN B N 1
ATOM 907 C CA . ASN B 1 3 ? -12.891 -4.672 3.383 1 48.59 3 ASN B CA 1
ATOM 908 C C . ASN B 1 3 ? -12.703 -5.715 2.283 1 48.59 3 ASN B C 1
ATOM 910 O O . ASN B 1 3 ? -11.594 -5.91 1.789 1 48.59 3 ASN B O 1
ATOM 914 N N . SER B 1 4 ? -13.852 -6.238 1.863 1 57.84 4 SER B N 1
ATOM 915 C CA . SER B 1 4 ? -13.82 -7.309 0.873 1 57.84 4 SER B CA 1
ATOM 916 C C . SER B 1 4 ? -13.43 -6.777 -0.502 1 57.84 4 SER B C 1
ATOM 918 O O . SER B 1 4 ? -12.656 -7.418 -1.224 1 57.84 4 SER B O 1
ATOM 920 N N . PHE B 1 5 ? -13.852 -5.527 -0.701 1 60.31 5 PHE B N 1
ATOM 921 C CA . PHE B 1 5 ? -13.578 -4.938 -2.008 1 60.31 5 PHE B CA 1
ATOM 922 C C . PHE B 1 5 ? -12.094 -4.633 -2.168 1 60.31 5 PHE B C 1
ATOM 924 O O . PHE B 1 5 ? -11.516 -4.875 -3.23 1 60.31 5 PHE B O 1
ATOM 931 N N . ARG B 1 6 ? -11.508 -4.195 -1.109 1 64.12 6 ARG B N 1
ATOM 932 C CA . ARG B 1 6 ? -10.07 -3.92 -1.134 1 64.12 6 ARG B CA 1
ATOM 933 C C . ARG B 1 6 ? -9.273 -5.203 -1.331 1 64.12 6 ARG B C 1
ATOM 935 O O . ARG B 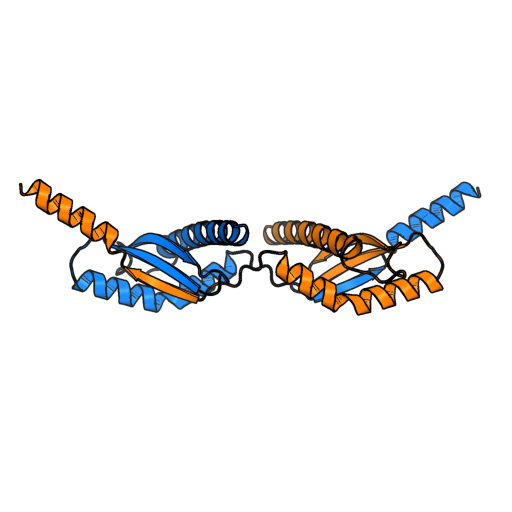1 6 ? -8.32 -5.23 -2.107 1 64.12 6 ARG B O 1
ATOM 942 N N . SER B 1 7 ? -9.812 -6.18 -0.604 1 73.94 7 SER B N 1
ATOM 943 C CA . SER B 1 7 ? -9.117 -7.461 -0.692 1 73.94 7 SER B CA 1
ATOM 944 C C . SER B 1 7 ? -9.18 -8.031 -2.105 1 73.94 7 SER B C 1
ATOM 946 O O . SER B 1 7 ? -8.195 -8.586 -2.602 1 73.94 7 SER B O 1
ATOM 948 N N . ASP B 1 8 ?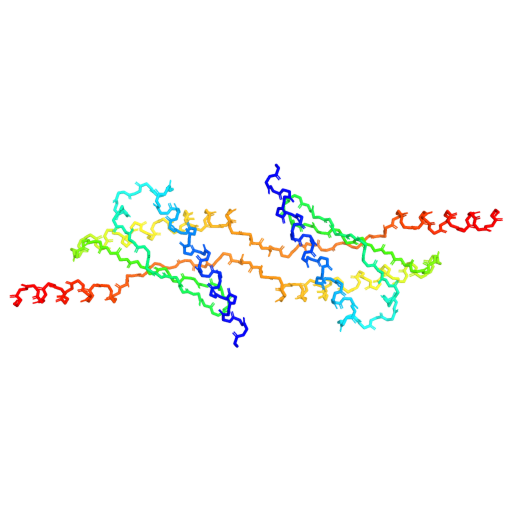 -10.32 -7.742 -2.727 1 79.62 8 ASP B N 1
ATOM 949 C CA . ASP B 1 8 ? -10.492 -8.273 -4.074 1 79.62 8 ASP B CA 1
ATOM 950 C C . ASP B 1 8 ? -9.594 -7.547 -5.074 1 79.62 8 ASP B C 1
ATOM 952 O O . ASP B 1 8 ? -9.016 -8.172 -5.965 1 79.62 8 ASP B O 1
ATOM 956 N N . ARG B 1 9 ? -9.531 -6.305 -4.887 1 78.75 9 ARG B N 1
ATOM 957 C CA . ARG B 1 9 ? -8.688 -5.527 -5.789 1 78.75 9 ARG B CA 1
ATOM 958 C C . ARG B 1 9 ? -7.219 -5.906 -5.621 1 78.75 9 ARG B C 1
ATOM 960 O O . ARG B 1 9 ? -6.496 -6.055 -6.609 1 78.75 9 ARG B O 1
ATOM 967 N N . VAL B 1 10 ? -6.797 -6.062 -4.426 1 81.81 10 VAL B N 1
ATOM 968 C CA . VAL B 1 10 ? -5.418 -6.441 -4.145 1 81.81 10 VAL B CA 1
ATOM 969 C C . VAL B 1 10 ? -5.141 -7.832 -4.711 1 81.81 10 VAL B C 1
ATOM 971 O O . VAL B 1 10 ? -4.082 -8.07 -5.297 1 81.81 10 VAL B O 1
ATOM 974 N N . ALA B 1 11 ? -6.152 -8.688 -4.547 1 88.69 11 ALA B N 1
ATOM 975 C CA . ALA B 1 11 ? -6.008 -10.047 -5.062 1 88.69 11 ALA B CA 1
ATOM 976 C C . ALA B 1 11 ? -5.816 -10.039 -6.578 1 88.69 11 ALA B C 1
ATOM 978 O O . ALA B 1 11 ? -4.984 -10.773 -7.109 1 88.69 11 ALA B O 1
ATOM 979 N N . VAL B 1 12 ? -6.594 -9.273 -7.289 1 88.31 12 VAL B N 1
ATOM 980 C CA . VAL B 1 12 ? -6.5 -9.172 -8.742 1 88.31 12 VAL B CA 1
ATOM 981 C C . VAL B 1 12 ? -5.121 -8.648 -9.133 1 88.31 12 VAL B C 1
ATOM 983 O O . VAL B 1 12 ? -4.488 -9.18 -10.055 1 88.31 12 VAL B O 1
ATOM 986 N N . GLU B 1 13 ? -4.633 -7.625 -8.383 1 85.88 13 GLU B N 1
ATOM 987 C CA . GLU B 1 13 ? -3.309 -7.078 -8.656 1 85.88 13 GLU B CA 1
ATOM 988 C C . GLU B 1 13 ? -2.217 -8.109 -8.398 1 85.88 13 GLU B C 1
ATOM 990 O O . GLU B 1 13 ? -1.29 -8.258 -9.203 1 85.88 13 GLU B O 1
ATOM 995 N N . ILE B 1 14 ? -2.363 -8.836 -7.285 1 90.62 14 ILE B N 1
ATOM 996 C CA . ILE B 1 14 ? -1.387 -9.867 -6.941 1 90.62 14 ILE B CA 1
ATOM 997 C C . ILE B 1 14 ? -1.382 -10.945 -8.016 1 90.62 14 ILE B C 1
ATOM 999 O O . ILE B 1 14 ? -0.318 -11.406 -8.438 1 90.62 14 ILE B O 1
ATOM 1003 N N . GLN B 1 15 ? -2.588 -11.312 -8.445 1 95 15 GLN B N 1
ATOM 1004 C CA . GLN B 1 15 ? -2.686 -12.32 -9.492 1 95 15 GLN B CA 1
ATOM 1005 C C . GLN B 1 15 ? -1.993 -11.867 -10.773 1 95 15 GLN B C 1
ATOM 1007 O O . GLN B 1 15 ? -1.253 -12.625 -11.391 1 95 15 GLN B O 1
ATOM 1012 N N . ARG B 1 16 ? -2.215 -10.695 -11.102 1 93.56 16 ARG B N 1
ATOM 1013 C CA . ARG B 1 16 ? -1.586 -10.141 -12.297 1 93.56 16 ARG B CA 1
ATOM 1014 C C . ARG B 1 16 ? -0.065 -10.172 -12.18 1 93.56 16 ARG B C 1
ATOM 1016 O O . ARG B 1 16 ? 0.622 -10.641 -13.086 1 93.56 16 ARG B O 1
ATOM 1023 N N . GLU B 1 17 ? 0.429 -9.672 -11.07 1 92.81 17 GLU B N 1
ATOM 1024 C CA . GLU B 1 17 ? 1.874 -9.609 -10.867 1 92.81 17 GLU B CA 1
ATOM 1025 C C . GLU B 1 17 ? 2.479 -11.008 -10.789 1 92.81 17 GLU B C 1
ATOM 1027 O O . GLU B 1 17 ? 3.557 -11.258 -11.328 1 92.81 17 GLU B O 1
ATOM 1032 N N . ILE B 1 18 ? 1.803 -11.945 -10.102 1 96.62 18 ILE B N 1
ATOM 1033 C CA . ILE B 1 18 ? 2.293 -13.312 -9.992 1 96.62 18 ILE B CA 1
ATOM 1034 C C . ILE B 1 18 ? 2.379 -13.953 -11.375 1 96.62 18 ILE B C 1
ATOM 1036 O O . ILE B 1 18 ? 3.346 -14.648 -11.688 1 96.62 18 ILE B O 1
ATOM 1040 N N . ASN B 1 19 ? 1.34 -13.75 -12.188 1 96.56 19 ASN B N 1
ATOM 1041 C CA . ASN B 1 19 ? 1.371 -14.258 -13.555 1 96.56 19 ASN B CA 1
ATOM 1042 C C . ASN B 1 19 ? 2.578 -13.727 -14.328 1 96.56 19 ASN B C 1
ATOM 1044 O O . ASN B 1 19 ? 3.254 -14.484 -15.023 1 96.56 19 ASN B O 1
ATOM 1048 N N . ASP B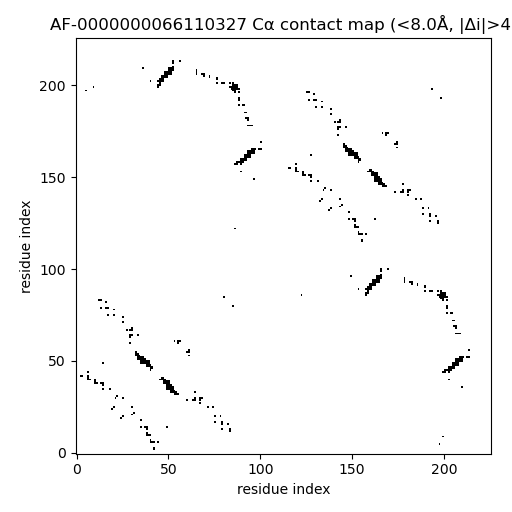 1 20 ? 2.781 -12.531 -14.211 1 96.44 20 ASP B N 1
ATOM 1049 C CA . ASP B 1 20 ? 3.908 -11.906 -14.898 1 96.44 20 ASP B CA 1
ATOM 1050 C C . ASP B 1 20 ? 5.238 -12.469 -14.398 1 96.44 20 ASP B C 1
ATOM 1052 O O . ASP B 1 20 ? 6.121 -12.797 -15.195 1 96.44 20 ASP B O 1
ATOM 1056 N N . ILE B 1 21 ? 5.418 -12.586 -13.102 1 96.25 21 ILE B N 1
ATOM 1057 C CA . ILE B 1 21 ? 6.637 -13.117 -12.492 1 96.25 21 ILE B CA 1
ATOM 1058 C C . ILE B 1 21 ? 6.859 -14.555 -12.953 1 96.25 21 ILE B C 1
ATOM 1060 O O . ILE B 1 21 ? 7.969 -14.922 -13.336 1 96.25 21 ILE B O 1
ATOM 1064 N N . LEU B 1 22 ? 5.805 -15.344 -12.922 1 96.69 22 LEU B N 1
ATOM 1065 C CA . LEU B 1 22 ? 5.879 -16.75 -13.344 1 96.69 22 LEU B CA 1
ATOM 1066 C C . LEU B 1 22 ? 6.402 -16.859 -14.773 1 96.69 22 LEU B C 1
ATOM 1068 O O . LEU B 1 22 ? 7.258 -17.688 -15.062 1 96.69 22 LEU B O 1
ATOM 1072 N N . ARG B 1 23 ? 5.984 -16.016 -15.586 1 94.31 23 ARG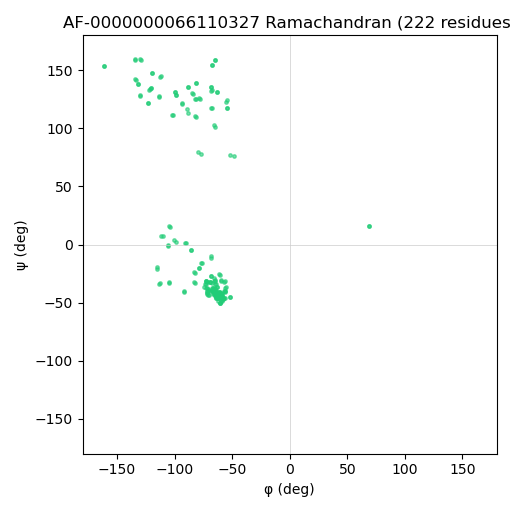 B N 1
ATOM 1073 C CA . ARG B 1 23 ? 6.285 -16.109 -17 1 94.31 23 ARG B CA 1
ATOM 1074 C C . ARG B 1 23 ? 7.66 -15.523 -17.312 1 94.31 23 ARG B C 1
ATOM 1076 O O . ARG B 1 23 ? 8.398 -16.062 -18.141 1 94.31 23 ARG B O 1
ATOM 1083 N N . ASN B 1 24 ? 7.996 -14.531 -16.547 1 95 24 ASN B N 1
ATOM 1084 C CA . ASN B 1 24 ? 9.141 -13.75 -17.016 1 95 24 ASN B CA 1
ATOM 1085 C C . ASN B 1 24 ? 10.32 -13.859 -16.062 1 95 24 ASN B C 1
ATOM 1087 O O . ASN B 1 24 ? 11.453 -13.539 -16.422 1 95 24 ASN B O 1
ATOM 1091 N N . LYS B 1 25 ? 10.078 -14.211 -14.883 1 94.62 25 LYS B N 1
ATOM 1092 C CA . LYS B 1 25 ? 11.164 -14.18 -13.906 1 94.62 25 LYS B CA 1
ATOM 1093 C C . LYS B 1 25 ? 11.531 -15.594 -13.453 1 94.62 25 LYS B C 1
ATOM 1095 O O . LYS B 1 25 ? 12.688 -15.859 -13.109 1 94.62 25 LYS B O 1
ATOM 1100 N N . VAL B 1 26 ? 10.531 -16.469 -13.406 1 94.5 26 VAL B N 1
ATOM 1101 C CA . VAL B 1 26 ? 10.812 -17.828 -12.977 1 94.5 26 VAL B CA 1
ATOM 1102 C C . VAL B 1 26 ? 11.438 -18.609 -14.125 1 94.5 26 VAL B C 1
ATOM 1104 O O . VAL B 1 26 ? 10.859 -18.703 -15.219 1 94.5 26 VAL B O 1
ATOM 1107 N N . ARG B 1 27 ? 12.539 -19.172 -13.891 1 91.5 27 ARG B N 1
ATOM 1108 C CA . ARG B 1 27 ? 13.25 -19.906 -14.945 1 91.5 27 ARG B CA 1
ATOM 1109 C C . ARG B 1 27 ? 13.141 -21.406 -14.727 1 91.5 27 ARG B C 1
ATOM 1111 O O . ARG B 1 27 ? 13.625 -22.188 -15.547 1 91.5 27 ARG B O 1
ATOM 1118 N N . ASP B 1 28 ? 12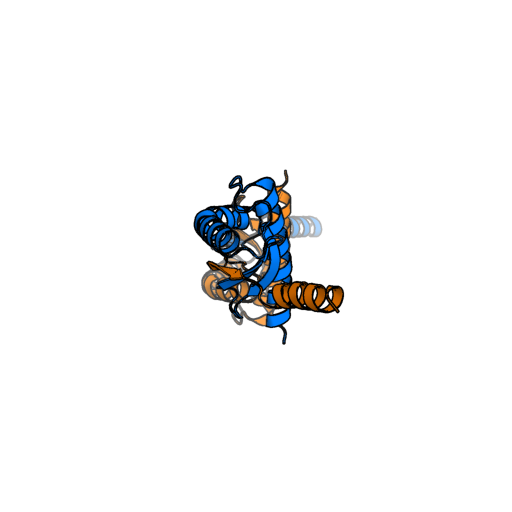.562 -21.906 -13.805 1 93.56 28 ASP B N 1
ATOM 1119 C CA . ASP B 1 28 ? 12.391 -23.328 -13.531 1 93.56 28 ASP B CA 1
ATOM 1120 C C . ASP B 1 28 ? 11.469 -23.984 -14.562 1 93.56 28 ASP B C 1
ATOM 1122 O O . ASP B 1 28 ? 10.305 -23.609 -14.688 1 93.56 28 ASP B O 1
ATOM 1126 N N . PRO B 1 29 ? 11.953 -24.938 -15.336 1 91.38 29 PRO B N 1
ATOM 1127 C CA . PRO B 1 29 ? 11.141 -25.594 -16.375 1 91.38 29 PRO B CA 1
ATOM 1128 C C . PRO B 1 29 ? 9.922 -26.312 -15.789 1 91.38 29 PRO B C 1
ATOM 1130 O O . PRO B 1 29 ? 8.945 -26.547 -16.5 1 91.38 29 PRO B O 1
ATOM 1133 N N . ARG B 1 30 ? 9.93 -26.734 -14.531 1 89.75 30 ARG B N 1
ATOM 1134 C CA . ARG B 1 30 ? 8.844 -27.469 -13.898 1 89.75 30 ARG B CA 1
ATOM 1135 C C . ARG B 1 30 ? 7.609 -26.594 -13.719 1 89.75 30 ARG B C 1
ATOM 1137 O O . ARG B 1 30 ? 6.516 -27.094 -13.453 1 89.75 30 ARG B O 1
ATOM 1144 N N . VAL B 1 31 ? 7.82 -25.266 -13.938 1 91.62 31 VAL B N 1
ATOM 1145 C CA . VAL B 1 31 ? 6.676 -24.375 -13.719 1 91.62 31 VAL B CA 1
ATOM 1146 C C . VAL B 1 31 ? 6.195 -23.828 -15.062 1 91.62 31 VAL B C 1
ATOM 1148 O O . VAL B 1 31 ? 5.309 -22.969 -15.102 1 91.62 31 VAL B O 1
ATOM 1151 N N . GLN B 1 32 ? 6.727 -24.312 -16.094 1 87.25 32 GLN B N 1
ATOM 1152 C CA . GLN B 1 32 ? 6.395 -23.766 -17.406 1 87.25 32 GLN B CA 1
ATOM 1153 C C . GLN B 1 32 ? 4.93 -24.016 -17.75 1 87.25 32 GLN B C 1
ATOM 1155 O O . GLN B 1 32 ? 4.316 -23.234 -18.484 1 87.25 32 GLN B O 1
ATOM 1160 N N . ASP B 1 33 ? 4.41 -25.016 -17.25 1 88.75 33 ASP B N 1
ATOM 1161 C CA . ASP B 1 33 ? 3.043 -25.375 -17.625 1 88.75 33 ASP B CA 1
ATOM 1162 C C . ASP B 1 33 ? 2.064 -25.031 -16.5 1 88.75 33 ASP B C 1
ATOM 1164 O O . ASP B 1 33 ? 0.947 -25.547 -16.469 1 88.75 33 ASP B O 1
ATOM 1168 N N . VAL B 1 34 ? 2.537 -24.25 -15.641 1 94.69 34 VAL B N 1
ATOM 1169 C CA . VAL B 1 34 ? 1.703 -23.875 -14.508 1 94.69 34 VAL B CA 1
ATOM 1170 C C . VAL B 1 34 ? 0.821 -22.688 -14.898 1 94.69 34 VAL B C 1
ATOM 1172 O O . VAL B 1 34 ? 1.291 -21.734 -15.523 1 94.69 34 VAL B O 1
ATOM 1175 N N . ASN B 1 35 ? -0.485 -22.766 -14.648 1 94.69 35 ASN B N 1
ATOM 1176 C CA . ASN B 1 35 ? -1.438 -21.688 -14.828 1 94.69 35 ASN B CA 1
ATOM 1177 C C . ASN B 1 35 ? -2.021 -21.219 -13.492 1 94.69 35 ASN B C 1
ATOM 1179 O O . ASN B 1 35 ? -2.521 -22.047 -12.719 1 94.69 35 ASN B O 1
ATOM 1183 N N . ILE B 1 36 ? -1.94 -19.906 -13.242 1 96.44 36 ILE B N 1
ATOM 1184 C CA . ILE B 1 36 ? -2.543 -19.375 -12.023 1 96.44 36 ILE B CA 1
ATOM 1185 C C . ILE B 1 36 ? -4.043 -19.172 -12.234 1 96.44 36 ILE B C 1
ATOM 1187 O O . ILE B 1 36 ? -4.457 -18.469 -13.156 1 96.44 36 ILE B O 1
ATOM 1191 N N . THR B 1 37 ? -4.891 -19.719 -11.422 1 95.62 37 THR B N 1
ATOM 1192 C CA . THR B 1 37 ? -6.332 -19.719 -11.641 1 95.62 37 THR B CA 1
ATOM 1193 C C . THR B 1 37 ? -7.023 -18.719 -10.711 1 95.62 37 THR B C 1
ATOM 1195 O O . THR B 1 37 ? -8.07 -18.172 -11.055 1 95.62 37 THR B O 1
ATOM 1198 N N . ASP B 1 38 ? -6.422 -18.562 -9.484 1 95.56 38 ASP B N 1
ATOM 1199 C CA . ASP B 1 38 ? -7.062 -17.688 -8.5 1 95.56 38 ASP B CA 1
ATOM 1200 C C . ASP B 1 38 ? -6.074 -17.281 -7.414 1 95.56 38 ASP B C 1
ATOM 1202 O O . ASP B 1 38 ? -5.066 -17.953 -7.191 1 95.56 38 ASP B O 1
ATOM 1206 N N . VAL B 1 39 ? -6.359 -16.125 -6.836 1 96.25 39 VAL B N 1
ATOM 1207 C CA . VAL B 1 39 ? -5.648 -15.695 -5.637 1 96.25 39 VAL B CA 1
ATOM 1208 C C . VAL B 1 39 ? -6.648 -15.273 -4.566 1 96.25 39 VAL B C 1
ATOM 1210 O O . VAL B 1 39 ? -7.551 -14.469 -4.836 1 96.25 39 VAL B O 1
ATOM 1213 N N . GLN B 1 40 ? -6.441 -15.859 -3.416 1 94.62 40 GLN B N 1
ATOM 1214 C CA . GLN B 1 40 ? -7.324 -15.531 -2.301 1 94.62 40 GLN B CA 1
ATOM 1215 C C . GLN B 1 40 ? -6.535 -14.945 -1.132 1 94.62 40 GLN B C 1
ATOM 1217 O O . GLN B 1 40 ? -5.52 -15.508 -0.719 1 94.62 40 GLN B O 1
ATOM 1222 N N . LEU B 1 41 ? -7.074 -13.883 -0.602 1 90.25 41 LEU B N 1
ATOM 1223 C CA . LEU B 1 41 ? -6.41 -13.211 0.51 1 90.25 41 LEU B CA 1
ATOM 1224 C C . LEU B 1 41 ? -7.219 -13.359 1.795 1 90.25 41 LEU B C 1
ATOM 1226 O O . LEU B 1 41 ? -8.453 -13.406 1.757 1 90.25 41 LEU B O 1
ATOM 1230 N N . THR B 1 42 ? -6.406 -13.477 2.898 1 87.25 42 THR B N 1
ATOM 1231 C CA . THR B 1 42 ? -7.09 -13.367 4.184 1 87.25 42 THR B CA 1
ATOM 1232 C C . THR B 1 42 ? -7.676 -11.969 4.371 1 87.25 42 THR B C 1
ATOM 1234 O O . THR B 1 42 ? -7.289 -11.031 3.672 1 87.25 42 THR B O 1
ATOM 1237 N N . GLY B 1 43 ? -8.641 -11.859 5.227 1 77.62 43 GLY B N 1
ATOM 1238 C CA . GLY B 1 43 ? -9.328 -10.602 5.465 1 77.62 43 GLY B CA 1
ATOM 1239 C C . GLY B 1 43 ? -8.391 -9.477 5.867 1 77.62 43 GLY B C 1
ATOM 1240 O O . GLY B 1 43 ? -8.648 -8.312 5.566 1 77.62 43 GLY B O 1
ATOM 1241 N N . ASP B 1 44 ? -7.375 -9.867 6.527 1 71.06 44 ASP B N 1
ATOM 1242 C CA . ASP B 1 44 ? -6.395 -8.883 6.977 1 71.06 44 ASP B CA 1
ATOM 1243 C C . ASP B 1 44 ? -5.293 -8.695 5.938 1 71.06 44 ASP B C 1
ATOM 1245 O O . ASP B 1 44 ? -4.324 -7.969 6.18 1 71.06 44 ASP B O 1
ATOM 1249 N N . LEU B 1 45 ? -5.344 -9.391 4.785 1 79.81 45 LEU B N 1
ATOM 1250 C CA . LEU B 1 45 ? -4.449 -9.312 3.637 1 79.81 45 LEU B CA 1
ATOM 1251 C C . LEU B 1 45 ? -3.068 -9.859 3.98 1 79.81 45 LEU B C 1
ATOM 1253 O O . LEU B 1 45 ? -2.102 -9.617 3.254 1 79.81 45 LEU B O 1
ATOM 1257 N N . SER B 1 46 ? -3.01 -10.609 5.117 1 80.12 46 SER B N 1
ATOM 1258 C CA . SER B 1 46 ? -1.707 -11.062 5.594 1 80.12 46 SER B CA 1
ATOM 1259 C C . SER B 1 46 ? -1.255 -12.32 4.863 1 80.12 46 SER B C 1
ATOM 1261 O O . SER B 1 46 ? -0.06 -12.617 4.809 1 80.12 46 SER B O 1
ATOM 1263 N N . GLN B 1 47 ? -2.156 -13.055 4.348 1 89.62 47 GLN B N 1
ATOM 1264 C CA . GLN B 1 47 ? -1.854 -14.297 3.652 1 89.62 47 GLN B CA 1
ATOM 1265 C C . GLN B 1 47 ? -2.574 -14.367 2.309 1 89.62 47 GLN B C 1
ATOM 1267 O O . GLN B 1 47 ? -3.73 -13.953 2.197 1 89.62 47 GLN B O 1
ATOM 1272 N N . ALA B 1 48 ? -1.82 -14.844 1.339 1 94 48 ALA B N 1
ATOM 1273 C CA . ALA B 1 48 ? -2.381 -15.07 0.01 1 94 48 ALA B CA 1
ATOM 1274 C C . ALA B 1 48 ? -2.197 -16.516 -0.419 1 94 48 ALA B C 1
ATOM 1276 O O . ALA B 1 48 ? -1.085 -17.047 -0.377 1 94 48 ALA B O 1
ATOM 1277 N N . THR B 1 49 ? -3.332 -17.156 -0.703 1 97.12 49 THR B N 1
ATOM 1278 C CA . THR B 1 49 ? -3.285 -18.453 -1.355 1 97.12 49 THR B CA 1
ATOM 1279 C C . THR B 1 49 ? -3.398 -18.312 -2.871 1 97.12 49 THR B C 1
ATOM 1281 O O . THR B 1 49 ? -4.375 -17.75 -3.373 1 97.12 49 THR B O 1
ATOM 1284 N N . VAL B 1 50 ? -2.371 -18.797 -3.504 1 97.81 50 VAL B N 1
ATOM 1285 C CA . VAL B 1 50 ? -2.318 -18.75 -4.961 1 97.81 50 VAL B CA 1
ATOM 1286 C C . VAL B 1 50 ? -2.674 -20.125 -5.531 1 97.81 50 VAL B C 1
ATOM 1288 O O . VAL B 1 50 ? -1.896 -21.078 -5.414 1 97.81 50 VAL B O 1
ATOM 1291 N N . TYR B 1 51 ? -3.842 -20.156 -6.176 1 97.38 51 TYR B N 1
ATOM 1292 C CA . TYR B 1 51 ? -4.285 -21.406 -6.785 1 97.38 51 TYR B CA 1
ATOM 1293 C C . TYR B 1 51 ? -3.758 -21.531 -8.211 1 97.38 51 TYR B C 1
ATOM 1295 O O . TYR B 1 51 ? -3.748 -20.562 -8.969 1 97.38 51 TYR B O 1
ATOM 1303 N N . TYR B 1 52 ? -3.275 -22.766 -8.438 1 96.88 52 TYR B N 1
ATOM 1304 C CA . TYR B 1 52 ? -2.73 -23 -9.766 1 96.88 52 TYR B CA 1
ATOM 1305 C C . TYR B 1 52 ? -3.23 -24.328 -10.328 1 96.88 52 TYR B C 1
ATOM 1307 O O . TYR B 1 52 ? -3.707 -25.188 -9.578 1 96.88 52 TYR B O 1
ATOM 1315 N N . SER B 1 53 ? -3.158 -24.438 -11.664 1 94.19 53 SER B N 1
ATOM 1316 C CA . SER B 1 53 ? -3.441 -25.688 -12.375 1 94.19 53 SER B CA 1
ATOM 1317 C C . SER B 1 53 ? -2.32 -26.031 -13.352 1 94.19 53 SER B C 1
ATOM 1319 O O . SER B 1 53 ? -1.465 -25.203 -13.648 1 94.19 53 SER B O 1
ATOM 1321 N N . LEU B 1 54 ? -2.314 -27.359 -13.656 1 90.56 54 LEU B N 1
ATOM 1322 C CA . LEU B 1 54 ? -1.355 -27.844 -14.641 1 90.56 54 LEU B CA 1
ATOM 1323 C C . LEU B 1 54 ? -2.072 -28.469 -15.836 1 90.56 54 LEU B C 1
ATOM 1325 O O . LEU B 1 54 ? -3.182 -28.984 -15.703 1 90.56 54 LEU B O 1
ATOM 1329 N N . LEU B 1 55 ? -1.395 -28.281 -16.953 1 81.5 55 LEU B N 1
ATOM 1330 C CA . LEU B 1 55 ? -1.916 -28.969 -18.125 1 81.5 55 LEU B CA 1
ATOM 1331 C C . LEU B 1 55 ? -1.819 -30.484 -17.969 1 81.5 55 LEU B C 1
ATOM 1333 O O . LEU B 1 55 ? -2.729 -31.203 -18.359 1 81.5 55 LEU B O 1
ATOM 1337 N N . SER B 1 56 ? -0.7 -30.844 -17.344 1 81.88 56 SER B N 1
ATOM 1338 C CA . SER B 1 56 ? -0.438 -32.25 -17.125 1 81.88 56 SER B CA 1
ATOM 1339 C C . SER B 1 56 ? -1.191 -32.781 -15.906 1 81.88 56 SER B C 1
ATOM 1341 O O . SER B 1 56 ? -1.297 -32.094 -14.891 1 81.88 56 SER B O 1
ATOM 1343 N N . ASN B 1 57 ? -1.758 -34 -15.992 1 79.69 57 ASN B N 1
ATOM 1344 C CA . ASN B 1 57 ? -2.439 -34.625 -14.867 1 79.69 57 ASN B CA 1
ATOM 1345 C C . ASN B 1 57 ? -1.552 -35.656 -14.188 1 79.69 57 ASN B C 1
ATOM 1347 O O . ASN B 1 57 ? -1.999 -36.375 -13.281 1 79.69 57 ASN B O 1
ATOM 1351 N N . LEU B 1 58 ? -0.342 -35.781 -14.633 1 85.75 58 LEU B N 1
ATOM 1352 C CA . LEU B 1 58 ? 0.576 -36.719 -14.008 1 85.75 58 LEU B CA 1
ATOM 1353 C C . LEU B 1 58 ? 0.952 -36.281 -12.602 1 85.75 58 LEU B C 1
ATOM 1355 O O . LEU B 1 58 ? 1.23 -35.094 -12.383 1 85.75 58 LEU B O 1
ATOM 1359 N N . ALA B 1 59 ? 0.873 -37.219 -11.695 1 88.25 59 ALA B N 1
ATOM 1360 C CA . ALA B 1 59 ? 1.215 -36.938 -10.305 1 88.25 59 ALA B CA 1
ATOM 1361 C C . ALA B 1 59 ? 2.639 -36.375 -10.195 1 88.25 59 ALA B C 1
ATOM 1363 O O . ALA B 1 59 ? 2.904 -35.5 -9.391 1 88.25 59 ALA B O 1
ATOM 1364 N N . SER B 1 60 ? 3.496 -36.969 -10.969 1 91.62 60 SER B N 1
ATOM 1365 C CA . SER B 1 60 ? 4.895 -36.562 -10.93 1 91.62 60 SER B CA 1
ATOM 1366 C C . SER B 1 60 ? 5.047 -35.094 -11.328 1 91.62 60 SER B C 1
ATOM 1368 O O . SER B 1 60 ? 5.812 -34.344 -10.703 1 91.62 60 SER B O 1
ATOM 1370 N N . ASP B 1 61 ? 4.301 -34.656 -12.344 1 90.75 61 ASP B N 1
ATOM 1371 C CA . ASP B 1 61 ? 4.355 -33.281 -12.797 1 90.75 61 ASP B CA 1
ATOM 1372 C C . ASP B 1 61 ? 3.799 -32.312 -11.734 1 90.75 61 ASP B C 1
ATOM 1374 O O . ASP B 1 61 ? 4.332 -31.234 -11.531 1 90.75 61 ASP B O 1
ATOM 1378 N N . ASN B 1 62 ? 2.756 -32.781 -11.125 1 90.12 62 ASN B N 1
ATOM 1379 C CA . ASN B 1 62 ? 2.164 -31.969 -10.055 1 90.12 62 ASN B CA 1
ATOM 1380 C C . ASN B 1 62 ? 3.143 -31.766 -8.906 1 90.12 62 ASN B C 1
ATOM 1382 O O . ASN B 1 62 ? 3.26 -30.656 -8.375 1 90.12 62 ASN B O 1
ATOM 1386 N N . GLU B 1 63 ? 3.701 -32.875 -8.508 1 93.94 63 GLU B N 1
ATOM 1387 C CA . GLU B 1 63 ? 4.668 -32.781 -7.422 1 93.94 63 GLU B CA 1
ATOM 1388 C C . GLU B 1 63 ? 5.836 -31.875 -7.789 1 93.94 63 GLU B C 1
ATOM 1390 O O . GLU B 1 63 ? 6.289 -31.078 -6.969 1 93.94 63 GLU B O 1
ATOM 1395 N N . LYS B 1 64 ? 6.297 -32.031 -8.984 1 94.62 64 LYS B N 1
ATOM 1396 C CA . LYS B 1 64 ? 7.406 -31.203 -9.445 1 94.62 64 LYS B CA 1
ATOM 1397 C C . LYS B 1 64 ? 7.016 -29.719 -9.461 1 94.62 64 LYS B C 1
ATOM 1399 O O . LYS B 1 64 ? 7.785 -28.875 -9.016 1 94.62 64 LYS B O 1
ATOM 1404 N N . ALA B 1 65 ? 5.871 -29.422 -9.969 1 94.69 65 ALA B N 1
ATOM 1405 C CA . ALA B 1 65 ? 5.391 -28.047 -10.023 1 94.69 65 ALA B CA 1
ATOM 1406 C C . ALA B 1 65 ? 5.246 -27.453 -8.617 1 94.69 65 ALA B C 1
ATOM 1408 O O . ALA B 1 65 ? 5.66 -26.328 -8.359 1 94.69 65 ALA B O 1
ATOM 1409 N N . ALA B 1 66 ? 4.68 -28.266 -7.734 1 94.88 66 ALA B N 1
ATOM 1410 C CA . ALA B 1 66 ? 4.504 -27.828 -6.352 1 94.88 66 ALA B CA 1
ATOM 1411 C C . ALA B 1 66 ? 5.848 -27.484 -5.711 1 94.88 66 ALA B C 1
ATOM 1413 O O . ALA B 1 66 ? 5.977 -26.453 -5.043 1 94.88 66 ALA B O 1
ATOM 1414 N N . THR B 1 67 ? 6.77 -28.406 -5.887 1 95.62 67 THR B N 1
ATOM 1415 C CA . THR B 1 67 ? 8.109 -28.203 -5.344 1 95.62 67 THR B CA 1
ATOM 1416 C C . THR B 1 67 ? 8.742 -26.938 -5.93 1 95.62 67 THR B C 1
ATOM 1418 O O . THR B 1 67 ? 9.328 -26.141 -5.199 1 95.62 67 THR B O 1
ATOM 1421 N N . ALA B 1 68 ? 8.648 -26.734 -7.18 1 95.94 68 ALA B N 1
ATOM 1422 C CA . ALA B 1 68 ? 9.234 -25.594 -7.859 1 95.94 68 ALA B CA 1
ATOM 1423 C C . ALA B 1 68 ? 8.594 -24.281 -7.387 1 95.94 68 ALA B C 1
ATOM 1425 O O . ALA B 1 68 ? 9.289 -23.297 -7.16 1 95.94 68 ALA B O 1
ATOM 1426 N N . LEU B 1 69 ? 7.312 -24.281 -7.289 1 96.69 69 LEU B N 1
ATOM 1427 C CA . LEU B 1 69 ? 6.598 -23.094 -6.836 1 96.69 69 LEU B CA 1
ATOM 1428 C C . LEU B 1 69 ? 6.984 -22.75 -5.402 1 96.69 69 LEU B C 1
ATOM 1430 O O . LEU B 1 69 ? 7.176 -21.578 -5.074 1 96.69 69 LEU B O 1
ATOM 1434 N N . LYS B 1 70 ? 7.047 -23.781 -4.613 1 95.06 70 LYS B N 1
ATOM 1435 C CA . LYS B 1 70 ? 7.465 -23.562 -3.23 1 95.06 70 LYS B CA 1
ATOM 1436 C C . LYS B 1 70 ? 8.859 -22.938 -3.168 1 95.06 70 LYS B C 1
ATOM 1438 O O . LYS B 1 70 ? 9.102 -22.016 -2.398 1 95.06 70 LYS B O 1
ATOM 1443 N N . LYS B 1 71 ? 9.711 -23.438 -3.951 1 94.62 71 LYS B N 1
ATOM 1444 C CA . LYS B 1 71 ? 11.078 -22.922 -3.986 1 94.62 71 LYS B CA 1
ATOM 1445 C C . LYS B 1 71 ? 11.117 -21.484 -4.488 1 94.62 71 LYS B C 1
ATOM 1447 O O . LYS B 1 71 ? 11.961 -20.688 -4.062 1 94.62 71 LYS B O 1
ATOM 1452 N N . ALA B 1 72 ? 10.211 -21.156 -5.348 1 95.94 72 ALA B N 1
ATOM 1453 C CA . ALA B 1 72 ? 10.188 -19.844 -5.98 1 95.94 72 ALA B CA 1
ATOM 1454 C C . ALA B 1 72 ? 9.453 -18.828 -5.113 1 95.94 72 ALA B C 1
ATOM 1456 O O . ALA B 1 72 ? 9.367 -17.656 -5.465 1 95.94 72 ALA B O 1
ATOM 1457 N N . THR B 1 73 ? 8.875 -19.219 -4.016 1 94.75 73 THR B N 1
ATOM 1458 C CA . THR B 1 73 ? 8.062 -18.359 -3.164 1 94.75 73 THR B CA 1
ATOM 1459 C C . THR B 1 73 ? 8.828 -17.078 -2.807 1 94.75 73 THR B C 1
ATOM 1461 O O . THR B 1 73 ? 8.258 -15.984 -2.844 1 94.75 73 THR B O 1
ATOM 1464 N N . GLY B 1 74 ? 10.07 -17.234 -2.443 1 92.06 74 GLY B N 1
ATOM 1465 C CA . GLY B 1 74 ? 10.898 -16.078 -2.119 1 92.06 74 GLY B CA 1
ATOM 1466 C C . GLY B 1 74 ? 11.008 -15.094 -3.26 1 92.06 74 GLY B C 1
ATOM 1467 O O . GLY B 1 74 ? 10.891 -13.883 -3.049 1 92.06 74 GLY B O 1
ATOM 1468 N N . LEU B 1 75 ? 11.273 -15.617 -4.457 1 94.31 75 LEU B N 1
ATOM 1469 C CA . LEU B 1 75 ? 11.352 -14.773 -5.645 1 94.31 75 LEU B CA 1
ATOM 1470 C C . LEU B 1 75 ? 10.031 -14.039 -5.871 1 94.31 75 LEU B C 1
ATOM 1472 O O . LEU B 1 75 ? 10.031 -12.836 -6.164 1 94.31 75 LEU B O 1
ATOM 1476 N N . PHE B 1 76 ? 8.922 -14.656 -5.754 1 95.25 76 PHE B N 1
ATOM 1477 C CA . PHE B 1 76 ? 7.613 -14.039 -5.906 1 95.25 76 PHE B CA 1
ATOM 1478 C C . PHE B 1 76 ? 7.438 -12.891 -4.918 1 95.25 76 PHE B C 1
ATOM 1480 O O . PHE B 1 76 ? 7.023 -11.797 -5.297 1 95.25 76 PHE B O 1
ATOM 1487 N N . LYS B 1 77 ? 7.82 -13.18 -3.654 1 89.56 77 LYS B N 1
ATOM 1488 C CA . LYS B 1 77 ? 7.676 -12.172 -2.611 1 89.56 77 LYS B CA 1
ATOM 1489 C C . LYS B 1 77 ? 8.555 -10.953 -2.895 1 89.56 77 LYS B C 1
ATOM 1491 O O . LYS B 1 77 ? 8.094 -9.812 -2.807 1 89.56 77 LYS B O 1
ATOM 1496 N N . SER B 1 78 ? 9.734 -11.266 -3.246 1 87.31 78 SER B N 1
ATOM 1497 C CA . SER B 1 78 ? 10.672 -10.18 -3.51 1 87.31 78 SER B CA 1
ATOM 1498 C C . SER B 1 78 ? 10.227 -9.344 -4.703 1 87.31 78 SER B C 1
ATOM 1500 O O . SER B 1 78 ? 10.266 -8.109 -4.652 1 87.31 78 SER B O 1
ATOM 1502 N N . GLU B 1 79 ? 9.797 -9.938 -5.785 1 89.44 79 GLU B N 1
ATOM 1503 C CA . GLU B 1 79 ? 9.344 -9.234 -6.98 1 89.44 79 GLU B CA 1
ATOM 1504 C C . GLU B 1 79 ? 8.047 -8.477 -6.711 1 89.44 79 GLU B C 1
ATOM 1506 O O . GLU B 1 79 ? 7.867 -7.355 -7.184 1 89.44 79 GLU B O 1
ATOM 1511 N N . LEU B 1 80 ? 7.102 -9.047 -5.93 1 88.19 80 LEU B N 1
ATOM 1512 C CA . LEU B 1 80 ? 5.859 -8.375 -5.57 1 88.19 80 LEU B CA 1
ATOM 1513 C C . LEU B 1 80 ? 6.141 -7.105 -4.773 1 88.19 80 LEU B C 1
ATOM 1515 O O . LEU B 1 80 ? 5.492 -6.078 -4.984 1 88.19 80 LEU B O 1
ATOM 1519 N N . ALA B 1 81 ? 7.051 -7.273 -3.859 1 78.44 81 ALA B N 1
ATOM 1520 C CA . ALA B 1 81 ? 7.41 -6.137 -3.018 1 78.44 81 ALA B CA 1
ATOM 1521 C C . ALA B 1 81 ? 7.852 -4.945 -3.865 1 78.44 81 ALA B C 1
ATOM 1523 O O . ALA B 1 81 ? 7.535 -3.797 -3.545 1 78.44 81 ALA B O 1
ATOM 1524 N N . LYS B 1 82 ? 8.555 -5.297 -4.926 1 74.25 82 LYS B N 1
ATOM 1525 C CA . LYS B 1 82 ? 9.062 -4.25 -5.809 1 74.25 82 LYS B CA 1
ATOM 1526 C C . LYS B 1 82 ? 7.934 -3.635 -6.633 1 74.25 82 LYS B C 1
ATOM 1528 O O . LYS B 1 82 ? 7.98 -2.451 -6.977 1 74.25 82 LYS B O 1
ATOM 1533 N N . ARG B 1 83 ? 7.004 -4.434 -6.973 1 75.88 83 ARG B N 1
ATOM 1534 C CA . ARG B 1 83 ? 6.004 -4.051 -7.965 1 75.88 83 ARG B CA 1
ATOM 1535 C C . ARG B 1 83 ? 4.785 -3.422 -7.301 1 75.88 83 ARG B C 1
ATOM 1537 O O . ARG B 1 83 ? 4.105 -2.584 -7.895 1 75.88 83 ARG B O 1
ATOM 1544 N N . MET B 1 84 ? 4.379 -3.998 -6.191 1 68.25 84 MET B N 1
ATOM 1545 C CA . MET B 1 84 ? 3.135 -3.555 -5.574 1 68.25 84 MET B CA 1
ATOM 1546 C C . MET B 1 84 ? 3.387 -2.406 -4.605 1 68.25 84 MET B C 1
ATOM 1548 O O . MET B 1 84 ? 4.363 -2.426 -3.852 1 68.25 84 MET B O 1
ATOM 1552 N N . THR B 1 85 ? 2.943 -1.296 -4.859 1 54.44 85 THR B N 1
ATOM 1553 C CA . THR B 1 85 ? 3.057 -0.077 -4.066 1 54.44 85 THR B CA 1
ATOM 1554 C C . THR B 1 85 ? 2.684 -0.342 -2.611 1 54.44 85 THR B C 1
ATOM 1556 O O . THR B 1 85 ? 1.566 -0.774 -2.32 1 54.44 85 THR B O 1
ATOM 1559 N N . ILE B 1 86 ? 3.629 -1.009 -1.826 1 53.66 86 ILE B N 1
ATOM 1560 C CA . ILE B 1 86 ? 3.414 -1.078 -0.385 1 53.66 86 ILE B CA 1
ATOM 1561 C C . ILE B 1 86 ? 3.498 0.322 0.217 1 53.66 86 ILE B C 1
ATOM 1563 O O . ILE B 1 86 ? 4.488 1.031 0.02 1 53.66 86 ILE B O 1
ATOM 1567 N N . PHE B 1 87 ? 2.344 0.813 0.48 1 54.03 87 PHE B N 1
ATOM 1568 C CA . PHE B 1 87 ? 2.525 2.107 1.129 1 54.03 87 PHE B CA 1
ATOM 1569 C C . PHE B 1 87 ? 2.861 1.93 2.605 1 54.03 87 PHE B C 1
ATOM 1571 O O . PHE B 1 87 ? 2.102 1.307 3.35 1 54.03 87 PHE B O 1
ATOM 1578 N N . LYS B 1 88 ? 4.207 1.609 2.914 1 65.69 88 LYS B N 1
ATOM 1579 C CA . LYS B 1 88 ? 4.562 1.835 4.312 1 65.69 88 LYS B CA 1
ATOM 1580 C C . LYS B 1 88 ? 4.25 3.268 4.734 1 65.69 88 LYS B C 1
ATOM 1582 O O . LYS B 1 88 ? 4.512 4.211 3.99 1 65.69 88 LYS B O 1
ATOM 1587 N N . ILE B 1 89 ? 3.461 3.293 5.785 1 77.31 89 ILE B N 1
ATOM 1588 C CA . ILE B 1 89 ? 3.18 4.633 6.293 1 77.31 89 ILE B CA 1
ATOM 1589 C C . ILE B 1 89 ? 4.492 5.363 6.574 1 77.31 89 ILE B C 1
ATOM 1591 O O . ILE B 1 89 ? 5.32 4.883 7.352 1 77.31 89 ILE B O 1
ATOM 1595 N N . PRO B 1 90 ? 4.762 6.398 5.934 1 84.12 90 PRO B N 1
ATOM 1596 C CA . PRO B 1 90 ? 6.012 7.121 6.184 1 84.12 90 PRO B CA 1
ATOM 1597 C C . PRO B 1 90 ? 6.055 7.762 7.57 1 84.12 90 PRO B C 1
ATOM 1599 O O . PRO B 1 90 ? 5.012 7.945 8.203 1 84.12 90 PRO B O 1
ATOM 1602 N N . ASP B 1 91 ? 7.32 7.973 8.086 1 90.06 91 ASP B N 1
ATOM 1603 C CA . ASP B 1 91 ? 7.469 8.859 9.234 1 90.06 91 ASP B CA 1
ATOM 1604 C C . ASP B 1 91 ? 7.051 10.281 8.891 1 90.06 91 ASP B C 1
ATOM 1606 O O . ASP B 1 91 ? 7.438 10.812 7.848 1 90.06 91 ASP B O 1
ATOM 1610 N N . LEU B 1 92 ? 6.215 10.828 9.773 1 95.69 92 LEU B N 1
ATOM 1611 C CA . LEU B 1 92 ? 5.645 12.133 9.469 1 95.69 92 LEU B CA 1
ATOM 1612 C C . LEU B 1 92 ? 6.414 13.242 10.18 1 95.69 92 LEU B C 1
ATOM 1614 O O . LEU B 1 92 ? 6.711 13.125 11.375 1 95.69 92 LEU B O 1
ATOM 1618 N N . THR B 1 93 ? 6.828 14.234 9.484 1 96.88 93 THR B N 1
ATOM 1619 C CA . THR B 1 93 ? 7.359 15.477 10.039 1 96.88 93 THR B CA 1
ATOM 1620 C C . THR B 1 93 ? 6.547 16.672 9.555 1 96.88 93 THR B C 1
ATOM 1622 O O . THR B 1 93 ? 6.223 16.781 8.375 1 96.88 93 THR B O 1
ATOM 1625 N N . PHE B 1 94 ? 6.219 17.516 10.516 1 97.25 94 PHE B N 1
ATOM 1626 C CA . PHE B 1 94 ? 5.5 18.734 10.164 1 97.25 94 PHE B CA 1
ATOM 1627 C C . PHE B 1 94 ? 6.449 19.922 10.102 1 97.25 94 PHE B C 1
ATOM 1629 O O . PHE B 1 94 ? 7.281 20.109 10.984 1 97.25 94 PHE B O 1
ATOM 1636 N N . ALA B 1 95 ? 6.336 20.672 8.992 1 96.38 95 ALA B N 1
ATOM 1637 C CA . ALA B 1 95 ? 7.168 21.859 8.812 1 96.38 95 ALA B CA 1
ATOM 1638 C C . ALA B 1 95 ? 6.336 23.047 8.344 1 96.38 95 ALA B C 1
ATOM 1640 O O . ALA B 1 95 ? 5.438 22.906 7.512 1 96.38 95 ALA B O 1
ATOM 1641 N N . LYS B 1 96 ? 6.691 24.234 8.883 1 93.5 96 LYS B N 1
ATOM 1642 C CA . LYS B 1 96 ? 6.031 25.453 8.445 1 93.5 96 LYS B CA 1
ATOM 1643 C C . LYS B 1 96 ? 6.398 25.797 7 1 93.5 96 LYS B C 1
ATOM 1645 O O . LYS B 1 96 ? 7.559 25.688 6.609 1 93.5 96 LYS B O 1
ATOM 1650 N N . ASP B 1 97 ? 5.336 26.156 6.281 1 92.94 97 ASP B N 1
ATOM 1651 C CA . ASP B 1 97 ? 5.555 26.609 4.906 1 92.94 97 ASP B CA 1
ATOM 1652 C C . ASP B 1 97 ? 5.98 28.078 4.863 1 92.94 97 ASP B C 1
ATOM 1654 O O . ASP B 1 97 ? 5.164 28.969 5.082 1 92.94 97 ASP B O 1
ATOM 1658 N N . GLU B 1 98 ? 7.121 28.375 4.551 1 82.75 98 GLU B N 1
ATOM 1659 C CA . GLU B 1 98 ? 7.66 29.719 4.574 1 82.75 98 GLU B CA 1
ATOM 1660 C C . GLU B 1 98 ? 7.223 30.516 3.344 1 82.75 98 GLU B C 1
ATOM 1662 O O . GLU B 1 98 ? 7.289 31.75 3.332 1 82.75 98 GLU B O 1
ATOM 1667 N N . SER B 1 99 ? 6.824 29.812 2.336 1 76.62 99 SER B N 1
ATOM 1668 C CA . SER B 1 99 ? 6.461 30.484 1.09 1 76.62 99 SER B CA 1
ATOM 1669 C C . SER B 1 99 ? 5.137 31.219 1.225 1 76.62 99 SER B C 1
ATOM 1671 O O . SER B 1 99 ? 4.898 32.219 0.532 1 76.62 99 SER B O 1
ATOM 1673 N N . VAL B 1 100 ? 4.25 30.766 2.006 1 66.5 100 VAL B N 1
ATOM 1674 C CA . VAL B 1 100 ? 2.938 31.359 2.197 1 66.5 100 VAL B CA 1
ATOM 1675 C C . VAL B 1 100 ? 3.078 32.656 2.992 1 66.5 100 VAL B C 1
ATOM 1677 O O . VAL B 1 100 ? 2.346 33.625 2.752 1 66.5 100 VAL B O 1
ATOM 1680 N N . GLU B 1 101 ? 3.908 32.562 3.984 1 64.62 101 GLU B N 1
ATOM 1681 C CA . GLU B 1 101 ? 4.109 33.75 4.805 1 64.62 101 GLU B CA 1
ATOM 1682 C C . GLU B 1 101 ? 4.633 34.906 3.969 1 64.62 101 GLU B C 1
ATOM 1684 O O . GLU B 1 101 ? 4.27 36.062 4.203 1 64.62 101 GLU B O 1
ATOM 1689 N N . TYR B 1 102 ? 5.328 34.531 3.012 1 60.53 102 TYR B N 1
ATOM 1690 C CA . TYR B 1 102 ? 5.887 35.594 2.166 1 60.53 102 TYR B CA 1
ATOM 1691 C C . TYR B 1 102 ? 4.789 36.281 1.377 1 60.53 102 TYR B C 1
ATOM 1693 O O . TYR B 1 102 ? 4.828 37.5 1.201 1 60.53 102 TYR B O 1
ATOM 1701 N N . GLY B 1 103 ? 3.848 35.5 1.073 1 57.03 103 GLY B N 1
ATOM 1702 C CA . GLY B 1 103 ? 2.771 36.125 0.317 1 57.03 103 GLY B CA 1
ATOM 1703 C C . GLY B 1 103 ? 1.937 37.094 1.145 1 57.03 103 GLY B C 1
ATOM 1704 O O . GLY B 1 103 ? 1.538 38.156 0.661 1 57.03 103 GLY B O 1
ATOM 1705 N N . SER B 1 104 ? 1.663 36.625 2.309 1 57.91 104 SER B N 1
ATOM 1706 C CA . SER B 1 104 ? 0.88 37.5 3.158 1 57.91 104 SER B CA 1
ATOM 1707 C C . SER B 1 104 ? 1.648 38.781 3.479 1 57.91 104 SER B C 1
ATOM 1709 O O . SER B 1 104 ? 1.057 39.844 3.586 1 57.91 104 SER B O 1
ATOM 1711 N N . LYS B 1 105 ? 2.992 38.656 3.664 1 59.03 105 LYS B N 1
ATOM 1712 C CA . LYS B 1 105 ? 3.814 39.844 3.943 1 59.03 105 LYS B CA 1
ATOM 1713 C C . LYS B 1 105 ? 3.846 40.781 2.748 1 59.03 105 LYS B C 1
ATOM 1715 O O . LYS B 1 105 ? 3.814 42 2.916 1 59.03 105 LYS B O 1
ATOM 1720 N N . ILE B 1 106 ? 3.887 40.156 1.683 1 57.47 106 ILE B N 1
ATOM 1721 C CA . ILE B 1 106 ? 3.914 41 0.49 1 57.47 106 ILE B CA 1
ATOM 1722 C C . ILE B 1 106 ? 2.594 41.75 0.363 1 57.47 106 ILE B C 1
ATOM 1724 O O . ILE B 1 106 ? 2.582 42.938 0.049 1 57.47 106 ILE B O 1
ATOM 1728 N N . ASP B 1 107 ? 1.571 41 0.629 1 55.47 107 ASP B N 1
ATOM 1729 C CA . ASP B 1 107 ? 0.265 41.625 0.561 1 55.47 107 ASP B CA 1
ATOM 1730 C C . ASP B 1 107 ? 0.166 42.781 1.566 1 55.47 107 ASP B C 1
ATOM 1732 O O . ASP B 1 107 ? -0.427 43.812 1.274 1 55.47 107 ASP B O 1
ATOM 1736 N N . GLU B 1 108 ? 0.669 42.5 2.639 1 57.62 108 GLU B N 1
ATOM 1737 C CA . GLU B 1 108 ? 0.664 43.531 3.666 1 57.62 108 GLU B CA 1
ATOM 1738 C C . GLU B 1 108 ? 1.506 44.75 3.244 1 57.62 108 GLU B C 1
ATOM 1740 O O . GLU B 1 108 ? 1.128 45.875 3.49 1 57.62 108 GLU B O 1
ATOM 1745 N N . ILE B 1 109 ? 2.592 44.406 2.689 1 58.22 109 ILE B N 1
ATOM 1746 C CA . ILE B 1 109 ? 3.449 45.469 2.223 1 58.22 109 ILE B CA 1
ATOM 1747 C C . ILE B 1 109 ? 2.771 46.219 1.07 1 58.22 109 ILE B C 1
ATOM 1749 O O . ILE B 1 109 ? 2.812 47.438 1.002 1 58.22 109 ILE B O 1
ATOM 1753 N N . LEU B 1 110 ? 2.135 45.438 0.322 1 59.28 110 LEU B N 1
ATOM 1754 C CA . LEU B 1 110 ? 1.493 46.062 -0.831 1 59.28 110 LEU B CA 1
ATOM 1755 C C . LEU B 1 110 ? 0.265 46.844 -0.403 1 59.28 110 LEU B C 1
ATOM 1757 O O . LEU B 1 110 ? -0.049 47.875 -0.999 1 59.28 110 LEU B O 1
ATOM 1761 N N . THR B 1 111 ? -0.387 46.375 0.496 1 58.31 111 THR B N 1
ATOM 1762 C CA . THR B 1 111 ? -1.552 47.125 0.982 1 58.31 111 THR B CA 1
ATOM 1763 C C . THR B 1 111 ? -1.125 48.375 1.71 1 58.31 111 THR B C 1
ATOM 1765 O O . THR B 1 111 ? -1.828 49.406 1.667 1 58.31 111 THR B O 1
ATOM 1768 N N . TRP B 1 112 ? -0.069 48.344 2.336 1 59.31 112 TRP B N 1
ATOM 1769 C CA . TRP B 1 112 ? 0.404 49.562 3.008 1 59.31 112 TRP B CA 1
ATOM 1770 C C . TRP B 1 112 ? 1.002 50.531 2.006 1 59.31 112 TRP B C 1
ATOM 1772 O O . TRP B 1 112 ? 1.033 51.75 2.256 1 59.31 112 TRP B O 1
ATOM 1782 N N . ALA B 1 113 ? 1.281 49.969 0.82 1 52.22 113 ALA B N 1
ATOM 1783 C CA . ALA B 1 113 ? 1.772 50.969 -0.127 1 52.22 113 ALA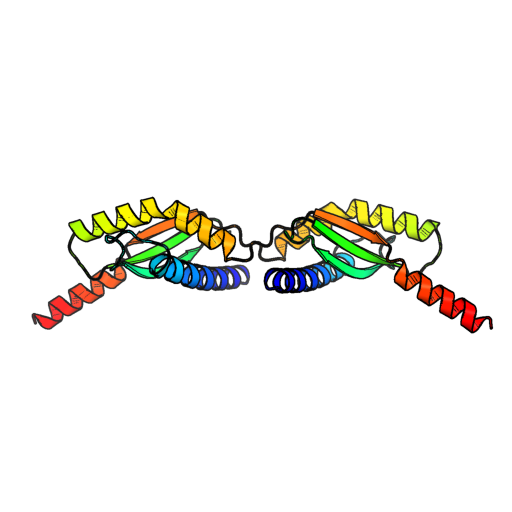 B CA 1
ATOM 1784 C C . ALA B 1 113 ? 0.619 51.625 -0.878 1 52.22 113 ALA B C 1
ATOM 1786 O O . ALA B 1 113 ? -0.403 50.969 -1.143 1 52.22 113 ALA B O 1
#

Secondary structure (DSSP, 8-state):
-HHHHHHHHHHHHHHHHHHHHHHHT---GGGTTEEEEEEEE-TTS-EEEEEEEES---HHHHHHHHHHHHHHHHHHHHHHHHHS---PPPEEEEEE-HHHHHHHHHHHHHHH-/-HHHHHHHHHHHHHHHHHHHHHHHT---GGGTTEEEEEEEE-TTS-EEEEEEEES---HHHHHHHHHHHHHHHHHHHHHHHHHS---PPPEEEEEE-HHHHHHHHHHHHHHH-

Organism: Lactococcus lactis subsp. cremoris (NCBI:txid1359)

Solvent-accessible surface area (backbone atoms only — not comparable to full-atom values): 12613 Å² total; per-residue (Å²): 121,73,64,55,53,53,46,48,52,50,24,53,52,49,44,52,51,50,52,50,40,54,71,71,67,53,78,58,75,60,48,69,58,56,41,80,77,47,50,46,57,43,92,84,42,55,35,30,43,38,25,27,40,59,83,63,84,48,66,67,55,49,53,43,25,51,52,48,50,60,69,40,43,63,58,52,51,55,53,43,58,73,69,45,76,47,45,60,78,41,49,77,41,81,42,79,40,66,71,59,54,48,49,53,50,46,47,49,51,51,64,73,91,119,72,64,54,54,53,45,47,51,51,24,54,52,49,44,51,51,49,54,49,40,54,70,72,66,52,78,59,74,58,48,69,56,56,42,80,77,48,49,46,57,41,92,83,42,56,37,30,42,37,25,26,42,56,82,64,85,49,66,68,57,48,53,44,26,51,52,48,50,60,69,40,44,62,58,52,51,55,53,43,56,72,67,44,76,46,44,60,77,39,51,78,42,81,42,79,40,67,70,59,54,47,51,55,51,47,48,51,52,50,66,73,92

InterPro domains:
  IPR000238 Ribosome-binding factor A [MF_00003] (5-110)
  IPR000238 Ribosome-binding factor A [PF02033] (6-110)
  IPR000238 Ribosome-binding factor A [PTHR33515] (1-111)
  IPR000238 Ribosome-binding factor A [TIGR00082] (3-111)
  IPR015946 K homology domain-like, alpha/beta [G3DSA:3.30.300.20] (3-113)
  IPR020053 Ribosome-binding factor A, conserved site [PS01319] (76-97)
  IPR023799 Ribosome-binding factor A domain superfamily [SSF89919] (1-111)

Sequence (226 aa):
MGNSFRSDRVAVEIQREINDILRNKVRDPRVQDVNITDVQLTGDLSQATVYYSLLSNLASDNEKAATALKKATGLFKSELAKRMTIFKIPDLTFAKDESVEYGSKIDEILTWAMGNSFRSDRVAVEIQREINDILRNKVRDPRVQDVNITDVQLTGDLSQATVYYSLLSNLASDNEKAATALKKATGLFKSELAKRMTIFKIPDLTFAKDESVEYGSKIDEILTWA

Radius of gyration: 25.66 Å; Cα contacts (8 Å, |Δi|>4): 290; chains: 2; bounding box: 32×92×44 Å

Nearest PDB structures (foldseek):
  8bxa-assembly1_A  TM=7.892E-01  e=2.840E-06  Staphylococcus aureus subsp. aureus NCTC 8325
  6ye5-assembly1_A  TM=6.866E-01  e=1.115E-05  Staphylococcus aureus
  1jos-assembly1_A  TM=7.951E-01  e=1.161E-04  Haemophilus influenzae
  7pnv-assembly1_a  TM=6.637E-01  e=8.189E-04  Mus musculus
  2dyj-assembly2_B  TM=8.337E-01  e=5.069E-03  Thermus thermophilus HB8

Foldseek 3Di:
DVLVVVQVVVFVVLLVLLVVCLPPPQDDPLCVQKAFDGWGADSVRPDIDTDIDGPDPDPVSVVSNVVSCVVCVVVSV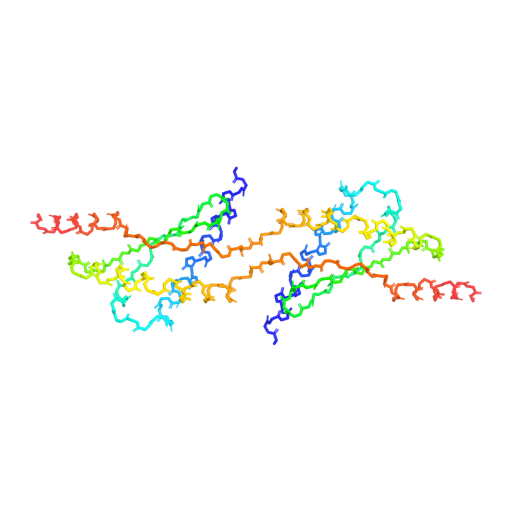VSCVVVPCPPDPDDDDDDDDPVVVVVVVVVVVVVVD/DVLVVVQVVVFVVLLVLLVVCLPPVQDDPLCVQKAFDGWGADSVRPDIDTDIDGPDPDPVSVVSNVVSCVVCVVVSVVSCVVVPCPPDPDDDDDDDDPVVVVVVVVVVVVVVD